Protein AF-W9WUA5-F1 (afdb_monomer)

Solvent-accessible surface area (backbone atoms only — not comparable to full-atom values): 21762 Å² total; per-residue (Å²): 132,90,77,82,79,79,88,83,75,80,92,72,81,86,73,82,64,89,59,49,38,26,42,34,33,49,32,34,59,62,85,66,76,44,98,89,45,74,56,69,57,66,68,57,67,51,49,75,67,67,36,70,46,60,47,50,36,52,51,51,12,50,48,50,43,45,60,76,37,58,51,41,50,40,31,44,33,44,92,69,31,39,34,39,32,32,41,54,86,51,59,68,76,76,62,40,63,69,59,55,37,52,50,51,45,51,48,31,48,51,38,36,62,72,40,38,52,73,51,62,51,64,76,76,73,79,77,75,75,80,76,86,69,83,87,82,87,84,89,80,98,83,68,78,68,61,57,59,50,53,54,51,51,51,50,51,52,52,51,52,54,44,59,60,48,49,87,44,89,93,63,64,89,50,76,43,60,46,82,45,72,28,74,44,72,64,56,47,49,51,51,53,26,52,53,38,53,49,31,33,55,51,38,54,50,38,45,39,42,41,45,33,34,72,75,62,68,36,51,74,68,55,34,52,62,66,53,56,92,59,55,72,66,56,44,51,48,50,28,35,78,76,66,69,39,59,74,87,75,50,58,46,58,60,48,43,15,39,39,32,36,64,54,51,42,78,80,79,84,79,74,90,74,79,82,75,82,81,83,82,89,80,84,86,84,88,88,86,86,90,80,91,84,90,85,82,90,81,91,76,88,76,75,81,72,79,77,70,98,57,54,73,68,56,52,50,51,47,51,51,50,42,58,70,27,53,71,46,78,44,52,57,74,68,66,54,64,68,54,50,70,78,38,57,39,66,78,70,66,51,72,58,48,60,76,130

Foldseek 3Di:
DPDDDDPPDDDDDPDPPLLQFKKKKKKAWPPPPDVPDDDLCVQQVADPPHRPLLQVLLVQLVLQLCLVDLQFFKKFDFHRIIITIGGSPDCVVPPPFVCVFVVSQVSSLVSSLVCQCVRQPDDPPPPPPPPPDDDDDDDDPDDVPVVVVVVVVVVVVSVVNNVSSHDDPVRGTHMDIDIDTDSDPVVVLVVLLVVQVVLQVSLLLRVLLVCCVPVVVDDSVRSVVVCPPDDSVVSQCSCCVVPVDRPVPPDLCRNGNKMKRFDADDDPDDDDPDPDPDDDDDDDDDDDDDDDDDDDDDDDPDDDDPDPPADPVRVVVQSVQSSPTDIDMDSDDSNDCVVCVVCVCSNVVRGHHHDD

Radius of gyration: 29.33 Å; Cα contacts (8 Å, |Δi|>4): 371; chains: 1; bounding box: 74×87×86 Å

InterPro domains:
  IPR007537 tRNAHis guanylyltransferase Thg1 [PIRSF028980] (39-348)
  IPR007537 tRNAHis guanylyltransferase Thg1 [PTHR12729] (39-347)
  IPR024956 tRNAHis guanylyltransferase catalytic domain [PF04446] (39-183)
  IPR025845 Thg1 C-terminal domain [PF14413] (187-336)
  IPR038469 tRNAHis guanylyltransferase Thg1 superfamily [G3DSA:3.30.70.3000] (35-348)

Mean predicted aligned error: 14.42 Å

Sequence (356 aa):
MPVIYFLQGPSTQPQKDPDCLTWLISDRWKRKRIPNGGRLSKHYDFTKPNDARALRLMNHAATHVVASMPEIILAYGVSDEYSFVFHRSATLFERRRDKIVSTVVSTFTAAYVLGWDLFFCPEREGVKEGAKRQEEGEDNGKEKEGEKGEEKEESARRAAAKKSRMLSMDMLPTFDGRAVCYPSWANLRDYLSWRQVDCHINNLYNTTFWALVQQGGMTHTAAEEFLKGTVSSDKNEILFSRFGINYNDEPDMYKKGSVVLREYVLRKGGGEKEEEEEEGDVRGTGEAKHEHERNVDDDDGSSAVPKPAVSKTQAEKMRKARKKAQVVTKHVDIIRDDFWTQRPWLRSGKPGETGE

Secondary structure (DSSP, 8-state):
-----------------TT--EEEEEEEE----BTTB--HHHHTT--SS--HHHHHHHHHHHHHHHHH-TTEEEEEEETTEEEEEE-TT--GGGG-HHHHHHHHHHHHHHHHHHHHHHHHS----------------------TTHHHHHHHHHHHHHHHHHHHHSPPGGG---EEEEEEEESSHHHHHHHHHHHHHHHHHHHHHHHHHHHHHHTS---HHHHHHHHTT--HHHHHHHHHHHH---GGGS-HHHHH-EEEEE--BPPP------------------------------------PPPPSS-HHHHHHHHHHHHHSPEEEE----SSHHHHHT-THHHH----BPP-

Structure (mmCIF, N/CA/C/O backbone):
data_AF-W9WUA5-F1
#
_entry.id   AF-W9WUA5-F1
#
loop_
_atom_site.group_PDB
_atom_site.id
_atom_site.type_symbol
_atom_site.label_atom_id
_atom_site.label_alt_id
_atom_site.label_comp_id
_atom_site.label_asym_id
_atom_site.label_entity_id
_atom_site.label_seq_id
_atom_site.pdbx_PDB_ins_code
_atom_site.Cartn_x
_atom_site.Cartn_y
_atom_site.Cartn_z
_atom_site.occupancy
_atom_site.B_iso_or_equiv
_atom_site.auth_seq_id
_atom_site.auth_comp_id
_atom_site.auth_asym_id
_atom_site.auth_atom_id
_atom_site.pdbx_PDB_model_num
ATOM 1 N N . MET A 1 1 ? 6.866 21.467 -8.169 1.00 22.64 1 MET A N 1
ATOM 2 C CA . MET A 1 1 ? 6.668 20.454 -7.109 1.00 22.64 1 MET A CA 1
ATOM 3 C C . MET A 1 1 ? 6.019 21.148 -5.923 1.00 22.64 1 MET A C 1
ATOM 5 O O . MET A 1 1 ? 6.644 22.074 -5.419 1.00 22.64 1 MET A O 1
ATOM 9 N N . PRO A 1 2 ? 4.803 20.791 -5.483 1.00 22.55 2 PRO A N 1
ATOM 10 C CA . PRO A 1 2 ? 4.313 21.290 -4.211 1.00 22.55 2 PRO A CA 1
ATOM 11 C C . PRO A 1 2 ? 5.014 20.514 -3.092 1.00 22.55 2 PRO A C 1
ATOM 13 O O . PRO A 1 2 ? 4.788 19.323 -2.887 1.00 22.55 2 PRO A O 1
ATOM 16 N N . VAL A 1 3 ? 5.934 21.206 -2.426 1.00 20.47 3 VAL A N 1
ATOM 17 C CA . VAL A 1 3 ? 6.586 20.791 -1.186 1.00 20.47 3 VAL A CA 1
ATOM 18 C C . VAL A 1 3 ? 5.560 20.973 -0.071 1.00 20.47 3 VAL A C 1
ATOM 20 O O . VAL A 1 3 ? 5.162 22.095 0.231 1.00 20.47 3 VAL A O 1
ATOM 23 N N . ILE A 1 4 ? 5.098 19.874 0.522 1.00 24.41 4 ILE A N 1
ATOM 24 C CA . ILE A 1 4 ? 4.306 19.931 1.752 1.00 24.41 4 ILE A CA 1
ATOM 25 C C . ILE A 1 4 ? 5.285 20.249 2.883 1.00 24.41 4 ILE A C 1
ATOM 27 O O . ILE A 1 4 ? 6.179 19.456 3.184 1.00 24.41 4 ILE A O 1
ATOM 31 N N . TYR A 1 5 ? 5.145 21.439 3.463 1.00 22.86 5 TYR A N 1
ATOM 32 C CA . TYR A 1 5 ? 5.956 21.900 4.582 1.00 22.86 5 TYR A CA 1
ATOM 33 C C . TYR A 1 5 ? 5.722 21.031 5.823 1.00 22.86 5 TYR A C 1
ATOM 35 O O . TYR A 1 5 ? 4.588 20.773 6.225 1.00 22.86 5 TYR A O 1
ATOM 43 N N . PHE A 1 6 ? 6.820 20.618 6.458 1.00 26.73 6 PHE A N 1
ATOM 44 C CA . PHE A 1 6 ? 6.825 20.159 7.841 1.00 26.73 6 PHE A CA 1
ATOM 45 C C . PHE A 1 6 ? 6.800 21.392 8.743 1.00 26.73 6 PHE A C 1
ATOM 47 O O . PHE A 1 6 ? 7.763 22.157 8.764 1.00 26.73 6 PHE A O 1
ATOM 54 N N . LEU A 1 7 ? 5.735 21.575 9.520 1.00 25.08 7 LEU A N 1
ATOM 55 C CA . LEU A 1 7 ? 5.804 22.445 10.690 1.00 25.08 7 LEU A CA 1
ATOM 56 C C . LEU A 1 7 ? 6.511 21.674 11.804 1.00 25.08 7 LEU A C 1
ATOM 58 O O . LEU A 1 7 ? 5.898 20.919 12.555 1.00 25.08 7 LEU A O 1
ATOM 62 N N . GLN A 1 8 ? 7.827 21.846 11.877 1.00 28.55 8 GLN A N 1
ATOM 63 C CA . GLN A 1 8 ? 8.593 21.573 13.082 1.00 28.55 8 GLN A CA 1
ATOM 64 C C . GLN A 1 8 ? 8.751 22.911 13.816 1.00 28.55 8 GLN A C 1
ATOM 66 O O . GLN A 1 8 ? 9.660 23.687 13.538 1.00 28.55 8 GLN A O 1
ATOM 71 N N . GLY A 1 9 ? 7.796 23.205 14.700 1.00 27.16 9 GLY A N 1
ATOM 72 C CA . GLY A 1 9 ? 7.927 24.235 15.732 1.00 27.16 9 GLY A CA 1
ATOM 73 C C . GLY A 1 9 ? 8.527 23.625 17.007 1.00 27.16 9 GLY A C 1
ATOM 74 O O . GLY A 1 9 ? 8.350 22.425 17.240 1.00 27.16 9 GLY A O 1
ATOM 75 N N . PRO A 1 10 ? 9.271 24.396 17.817 1.00 31.22 10 PRO A N 1
ATOM 76 C CA . PRO A 1 10 ? 10.015 23.871 18.952 1.00 31.22 10 PRO A CA 1
ATOM 77 C C . PRO A 1 10 ? 9.091 23.591 20.145 1.00 31.22 10 PRO A C 1
ATOM 79 O O . PRO A 1 10 ? 8.231 24.398 20.469 1.00 31.22 10 PRO A O 1
ATOM 82 N N . SER A 1 11 ? 9.328 22.460 20.816 1.00 42.84 11 SER A N 1
ATOM 83 C CA . SER A 1 11 ? 9.124 22.258 22.259 1.00 42.84 11 SER A CA 1
ATOM 84 C C . SER A 1 11 ? 7.942 22.999 22.911 1.00 42.84 11 SER A C 1
ATOM 86 O O . SER A 1 11 ? 8.143 23.959 23.652 1.00 42.84 11 SER A O 1
ATOM 88 N N . THR A 1 12 ? 6.735 22.459 22.774 1.00 31.86 12 THR A N 1
ATOM 89 C CA . THR A 1 12 ? 5.693 22.529 23.810 1.00 31.86 12 THR A CA 1
ATOM 90 C C . THR A 1 12 ? 4.911 21.215 23.792 1.00 31.86 12 THR A C 1
ATOM 92 O O . THR A 1 12 ? 4.847 20.526 22.774 1.00 31.86 12 THR A O 1
ATOM 95 N N . GLN A 1 13 ? 4.433 20.798 24.964 1.00 31.77 13 GLN A N 1
ATOM 96 C CA . GLN A 1 13 ? 3.786 19.507 25.215 1.00 31.77 13 GLN A CA 1
ATOM 97 C C . GLN A 1 13 ? 2.731 19.147 24.153 1.00 31.77 13 GLN A C 1
ATOM 99 O O . GLN A 1 13 ? 2.062 20.050 23.652 1.00 31.77 13 GLN A O 1
ATOM 104 N N . PRO A 1 14 ? 2.526 17.854 23.823 1.00 38.62 14 PRO A N 1
ATOM 105 C CA . PRO A 1 14 ? 1.492 17.467 22.877 1.00 38.62 14 PRO A CA 1
ATOM 106 C C . PRO A 1 14 ? 0.133 17.834 23.471 1.00 38.62 14 PRO A C 1
ATOM 108 O O . PRO A 1 14 ? -0.388 17.153 24.357 1.00 38.62 14 PRO A O 1
ATOM 111 N N . GLN A 1 15 ? -0.418 18.940 22.980 1.00 34.91 15 GLN A N 1
ATOM 112 C CA . GLN A 1 15 ? -1.801 19.322 23.176 1.00 34.91 15 GLN A CA 1
ATOM 113 C C . GLN A 1 15 ? -2.635 18.094 22.799 1.00 34.91 15 GLN A C 1
ATOM 115 O O . GLN A 1 15 ? -2.530 17.564 21.689 1.00 34.91 15 GLN A O 1
ATOM 120 N N . LYS A 1 16 ? -3.384 17.571 23.774 1.00 42.25 16 LYS A N 1
ATOM 121 C CA . LYS A 1 16 ? -4.419 16.562 23.560 1.00 42.25 16 LYS A CA 1
ATOM 122 C C . LYS A 1 16 ? -5.480 17.225 22.695 1.00 42.25 16 LYS A C 1
ATOM 124 O O . LYS A 1 16 ? -6.436 17.749 23.243 1.00 42.25 16 LYS A O 1
ATOM 129 N N . ASP A 1 17 ? -5.262 17.283 21.389 1.00 40.00 17 ASP A N 1
ATOM 130 C CA . ASP A 1 17 ? -6.183 17.945 20.479 1.00 40.00 17 ASP A CA 1
ATOM 131 C C . ASP A 1 17 ? -7.419 17.038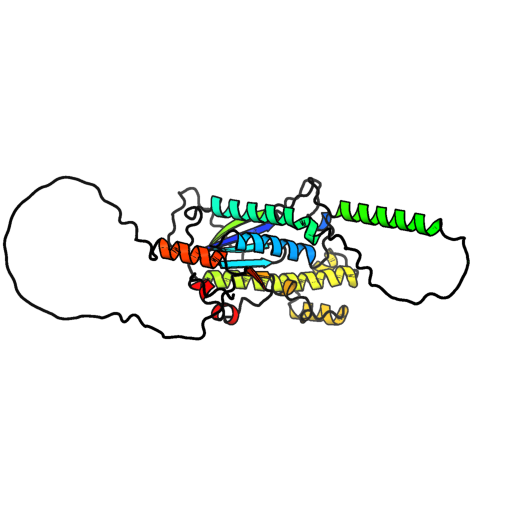 20.324 1.00 40.00 17 ASP A C 1
ATOM 133 O O . ASP A 1 17 ? -7.316 15.948 19.734 1.00 40.00 17 ASP A O 1
ATOM 137 N N . PRO A 1 18 ? -8.562 17.389 20.944 1.00 42.84 18 PRO A N 1
ATOM 138 C CA . PRO A 1 18 ? -9.738 16.525 20.986 1.00 42.84 18 PRO A CA 1
ATOM 139 C C . PRO A 1 18 ? -10.393 16.374 19.602 1.00 42.84 18 PRO A C 1
ATOM 141 O O . PRO A 1 18 ? -11.180 15.447 19.398 1.00 42.84 18 PRO A O 1
ATOM 144 N N . ASP A 1 19 ? -9.996 17.209 18.637 1.00 39.09 19 ASP A N 1
ATOM 145 C CA . ASP A 1 19 ? -10.587 17.294 17.302 1.00 39.09 19 ASP A CA 1
ATOM 146 C C . ASP A 1 19 ? -9.828 16.501 16.223 1.00 39.09 19 ASP A C 1
ATOM 148 O O . ASP A 1 19 ? -10.243 16.460 15.065 1.00 39.09 19 ASP A O 1
ATOM 152 N N . CYS A 1 20 ? -8.751 15.782 16.570 1.00 42.69 20 CYS A N 1
ATOM 153 C CA . CYS A 1 20 ? -8.094 14.853 15.641 1.00 42.69 20 CYS A CA 1
ATOM 154 C C . CYS A 1 20 ? -9.031 13.676 15.284 1.00 42.69 20 CYS A C 1
ATOM 156 O O . CYS A 1 20 ? -9.114 12.679 16.009 1.00 42.69 20 CYS A O 1
ATOM 158 N N . LEU A 1 21 ? -9.714 13.739 14.139 1.00 50.94 21 LEU A N 1
ATOM 159 C CA . LEU A 1 21 ? -10.754 12.773 13.763 1.00 50.94 21 LEU A CA 1
ATOM 160 C C . LEU A 1 21 ? -10.219 11.457 13.192 1.00 50.94 21 LEU A C 1
ATOM 162 O O . LEU A 1 21 ? -10.957 10.480 13.108 1.00 50.94 21 LEU A O 1
ATOM 166 N N . THR A 1 22 ? -8.957 11.372 12.784 1.00 49.84 22 THR A N 1
ATOM 167 C CA . THR A 1 22 ? -8.388 10.135 12.233 1.00 49.84 22 THR A CA 1
ATOM 168 C C . THR A 1 22 ? -6.873 10.192 12.275 1.00 49.84 22 THR A C 1
ATOM 170 O O . THR A 1 22 ? -6.292 11.184 11.838 1.00 49.84 22 THR A O 1
ATOM 173 N N . TRP A 1 23 ? -6.246 9.116 12.756 1.00 51.34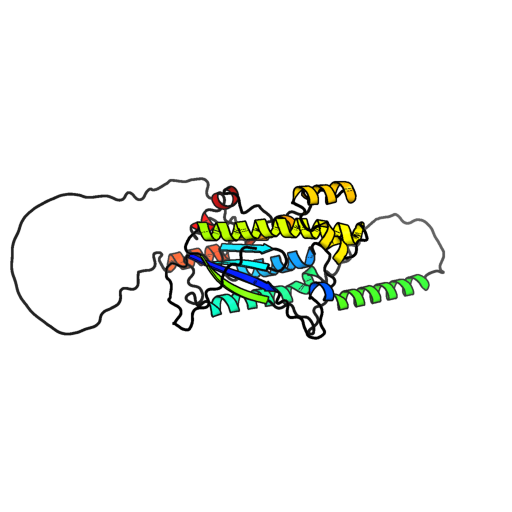 23 TRP A N 1
ATOM 174 C CA . TRP A 1 23 ? -4.808 8.915 12.615 1.00 51.34 23 TRP A CA 1
ATOM 175 C C . TRP A 1 23 ? -4.533 8.111 11.366 1.00 51.34 23 TRP A C 1
ATOM 177 O O . TRP A 1 23 ? -5.125 7.049 11.177 1.00 51.34 23 TRP A O 1
ATOM 187 N N . LEU A 1 24 ? -3.605 8.612 10.571 1.00 52.44 24 LEU A N 1
ATOM 188 C CA . LEU A 1 24 ? -3.007 7.892 9.474 1.00 52.44 24 LEU A CA 1
ATOM 189 C C . LEU A 1 24 ? -1.581 7.512 9.850 1.00 52.44 24 LEU A C 1
ATOM 191 O O . LEU A 1 24 ? -0.760 8.395 10.107 1.00 52.44 24 LEU A O 1
ATOM 195 N N . ILE A 1 25 ? -1.288 6.215 9.815 1.00 54.88 25 ILE A N 1
ATOM 196 C CA . ILE A 1 25 ? 0.091 5.730 9.843 1.00 54.88 25 ILE A CA 1
ATOM 197 C C . ILE A 1 25 ? 0.511 5.432 8.421 1.00 54.88 25 ILE A C 1
ATOM 199 O O . ILE A 1 25 ? 0.091 4.415 7.883 1.00 54.88 25 ILE A O 1
ATOM 203 N N . SER A 1 26 ? 1.292 6.340 7.833 1.00 49.97 26 SER A N 1
ATOM 204 C CA . SER A 1 26 ? 2.008 6.075 6.586 1.00 49.97 26 SER A CA 1
ATOM 205 C C . SER A 1 26 ? 3.295 5.363 6.962 1.00 49.97 26 SER A C 1
ATOM 207 O O . SER A 1 26 ? 4.188 5.969 7.563 1.00 49.97 26 SER A O 1
ATOM 209 N N . ASP A 1 27 ? 3.318 4.072 6.668 1.00 49.44 27 ASP A N 1
ATOM 210 C CA . ASP A 1 27 ? 4.506 3.246 6.736 1.00 49.44 27 ASP A CA 1
ATOM 211 C C . ASP A 1 27 ? 5.237 3.322 5.398 1.00 49.44 27 ASP A C 1
ATOM 213 O O . ASP A 1 27 ? 4.593 3.289 4.351 1.00 49.44 27 ASP A O 1
ATOM 217 N N . ARG A 1 28 ? 6.558 3.449 5.425 1.00 50.22 28 ARG A N 1
ATOM 218 C CA . ARG A 1 28 ? 7.418 3.339 4.248 1.00 50.22 28 ARG A CA 1
ATOM 219 C C . ARG A 1 28 ? 8.601 2.466 4.610 1.00 50.22 28 ARG A C 1
ATOM 221 O O . ARG A 1 28 ? 9.183 2.611 5.686 1.00 50.22 28 ARG A O 1
ATOM 228 N N . TRP A 1 29 ? 9.063 1.660 3.662 1.00 52.06 29 TRP A N 1
ATOM 229 C CA . TRP A 1 29 ? 10.398 1.094 3.788 1.00 52.06 29 TRP A CA 1
ATOM 230 C C . TRP A 1 29 ? 11.454 2.166 4.028 1.00 52.06 29 TRP A C 1
ATOM 232 O O . TRP A 1 29 ? 11.597 3.127 3.259 1.00 52.06 29 TRP A O 1
ATOM 242 N N . LYS A 1 30 ? 12.294 1.965 5.045 1.00 45.97 30 LYS A N 1
ATOM 243 C CA . LYS A 1 30 ? 13.502 2.777 5.132 1.00 45.97 30 LYS A CA 1
ATOM 244 C C . LYS A 1 30 ? 14.370 2.456 3.925 1.00 45.97 30 LYS A C 1
ATOM 246 O O . LYS A 1 30 ? 14.987 1.399 3.835 1.00 45.97 30 LYS A O 1
ATOM 251 N N . ARG A 1 31 ? 14.536 3.449 3.044 1.00 44.88 31 ARG A N 1
ATOM 252 C CA . ARG A 1 31 ? 15.705 3.559 2.160 1.00 44.88 31 ARG A CA 1
ATOM 253 C C . ARG A 1 31 ? 16.951 3.849 3.004 1.00 44.88 31 ARG A C 1
ATOM 255 O O . ARG A 1 31 ? 17.634 4.844 2.779 1.00 44.88 31 ARG A O 1
ATOM 262 N N . LYS A 1 32 ? 17.266 3.026 4.006 1.00 40.81 32 LYS A N 1
ATOM 263 C CA . LYS A 1 32 ? 18.613 3.054 4.565 1.00 40.81 32 LYS A CA 1
ATOM 264 C C . LYS A 1 32 ? 19.517 2.480 3.484 1.00 40.81 32 LYS A C 1
ATOM 266 O O . LYS A 1 32 ? 19.443 1.303 3.156 1.00 40.81 32 LYS A O 1
ATOM 271 N N . ARG A 1 33 ? 20.331 3.351 2.890 1.00 39.59 33 ARG A N 1
ATOM 272 C CA . ARG A 1 33 ? 21.509 2.951 2.127 1.00 39.59 33 ARG A CA 1
ATOM 273 C C . ARG A 1 33 ? 22.426 2.264 3.140 1.00 39.59 33 ARG A C 1
ATOM 275 O O . ARG A 1 33 ? 23.083 2.941 3.924 1.00 39.59 33 ARG A O 1
ATOM 282 N N . ILE A 1 34 ? 22.356 0.937 3.217 1.00 45.31 34 ILE A N 1
ATOM 283 C CA . ILE A 1 34 ? 23.308 0.155 4.005 1.00 45.31 34 ILE A CA 1
ATOM 284 C C . ILE A 1 34 ? 24.673 0.390 3.344 1.00 45.31 34 ILE A C 1
ATOM 286 O O . ILE A 1 34 ? 24.720 0.388 2.111 1.00 45.31 34 ILE A O 1
ATOM 290 N N . PRO A 1 35 ? 25.762 0.622 4.102 1.00 43.97 35 PRO A N 1
ATOM 291 C CA . PRO A 1 35 ? 27.042 1.067 3.544 1.00 43.97 35 PRO A CA 1
ATOM 292 C C . PRO A 1 35 ? 27.535 0.224 2.359 1.00 43.97 35 PRO A C 1
ATOM 294 O O . PRO A 1 35 ? 28.120 0.783 1.441 1.00 43.97 35 PRO A O 1
ATOM 297 N N . ASN A 1 36 ? 27.188 -1.071 2.326 1.00 45.94 36 ASN A N 1
ATOM 298 C CA . ASN A 1 36 ? 27.521 -2.009 1.248 1.00 45.94 36 ASN A CA 1
ATOM 299 C C . ASN A 1 36 ? 26.321 -2.856 0.751 1.00 45.94 36 ASN A C 1
ATOM 301 O O . ASN A 1 36 ? 26.509 -3.795 -0.018 1.00 45.94 36 ASN A O 1
ATOM 305 N N . GLY A 1 37 ? 25.088 -2.553 1.181 1.00 43.22 37 GLY A N 1
ATOM 306 C CA . GLY A 1 37 ? 23.884 -3.344 0.884 1.00 43.22 37 GLY A CA 1
ATOM 307 C C . GLY A 1 37 ? 22.922 -2.580 -0.026 1.00 43.22 37 GLY A C 1
ATOM 308 O O . GLY A 1 37 ? 22.517 -1.458 0.281 1.00 43.22 37 GLY A O 1
ATOM 309 N N . GLY A 1 38 ? 22.583 -3.162 -1.177 1.00 54.75 38 GLY A N 1
ATOM 310 C CA . GLY A 1 38 ? 21.628 -2.588 -2.127 1.00 54.75 38 GLY A CA 1
ATOM 311 C C . GLY A 1 38 ? 20.208 -2.434 -1.559 1.00 54.75 38 GLY A C 1
ATOM 312 O O . GLY A 1 38 ? 19.927 -2.708 -0.398 1.00 54.75 38 GLY A O 1
ATOM 313 N N . ARG A 1 39 ? 19.265 -1.985 -2.394 1.00 70.62 39 ARG A N 1
ATOM 314 C CA . ARG A 1 39 ? 17.837 -1.926 -2.019 1.00 70.62 39 ARG A CA 1
ATOM 315 C C . ARG A 1 39 ? 17.309 -3.345 -1.761 1.00 70.62 39 ARG A C 1
ATOM 317 O O . ARG A 1 39 ? 17.689 -4.248 -2.501 1.00 70.62 39 ARG A O 1
ATOM 324 N N . LEU A 1 40 ? 16.364 -3.517 -0.827 1.00 78.75 40 LEU A N 1
ATOM 325 C CA . LEU A 1 40 ? 15.747 -4.826 -0.535 1.00 78.75 40 LEU A CA 1
ATOM 326 C C . LEU A 1 40 ? 15.233 -5.515 -1.811 1.00 78.75 40 LEU A C 1
ATOM 328 O O . LEU A 1 40 ? 15.505 -6.682 -2.059 1.00 78.75 40 LEU A O 1
ATOM 332 N N . SER A 1 41 ? 14.570 -4.738 -2.672 1.00 84.50 41 SER A N 1
ATOM 333 C CA . SER A 1 41 ? 14.043 -5.215 -3.955 1.00 84.50 41 SER A CA 1
ATOM 334 C C . SER A 1 41 ? 15.110 -5.675 -4.950 1.00 84.50 41 SER A C 1
ATOM 336 O O . SER A 1 41 ? 14.791 -6.445 -5.845 1.00 84.50 41 SER A O 1
ATOM 338 N N . LYS A 1 42 ? 16.355 -5.203 -4.821 1.00 84.88 42 LYS A N 1
ATOM 339 C CA . LYS A 1 42 ? 17.493 -5.702 -5.602 1.00 84.88 42 LYS A CA 1
ATOM 340 C C . LYS A 1 42 ? 18.116 -6.932 -4.942 1.00 84.88 42 LYS A C 1
ATOM 342 O O . LYS A 1 42 ? 18.581 -7.805 -5.649 1.00 84.88 42 LYS A O 1
ATOM 347 N N . HIS A 1 43 ? 18.150 -6.982 -3.611 1.00 84.25 43 HIS A N 1
ATOM 348 C CA . HIS A 1 43 ? 18.741 -8.099 -2.874 1.00 84.25 43 HIS A CA 1
ATOM 349 C C . HIS A 1 43 ? 17.926 -9.395 -3.013 1.00 84.25 43 HIS A C 1
ATOM 351 O O . HIS A 1 43 ? 18.515 -10.459 -3.126 1.00 84.25 43 HIS A O 1
ATOM 357 N N . TYR A 1 44 ? 16.593 -9.299 -3.049 1.00 86.88 44 TYR A N 1
ATOM 358 C CA . TYR A 1 44 ? 15.698 -10.456 -3.210 1.00 86.88 44 TYR A CA 1
ATOM 359 C C . TYR A 1 44 ? 15.032 -10.535 -4.594 1.00 86.88 44 TYR A C 1
ATOM 361 O O . TYR A 1 44 ? 13.953 -11.116 -4.721 1.00 86.88 44 TYR A O 1
ATOM 369 N N . ASP A 1 45 ? 15.637 -9.915 -5.613 1.00 87.44 45 ASP A N 1
ATOM 370 C CA . ASP A 1 45 ? 15.226 -10.017 -7.022 1.00 87.44 45 ASP A CA 1
ATOM 371 C C . ASP A 1 45 ? 13.724 -9.809 -7.261 1.00 87.44 45 ASP A C 1
ATOM 373 O O . ASP A 1 45 ? 13.003 -10.674 -7.771 1.00 87.44 45 ASP A O 1
ATOM 377 N N . PHE A 1 46 ? 13.225 -8.641 -6.856 1.00 89.75 46 PHE A N 1
ATOM 378 C CA . PHE A 1 46 ? 11.828 -8.292 -7.087 1.00 89.75 46 PHE A CA 1
ATOM 379 C C . PHE A 1 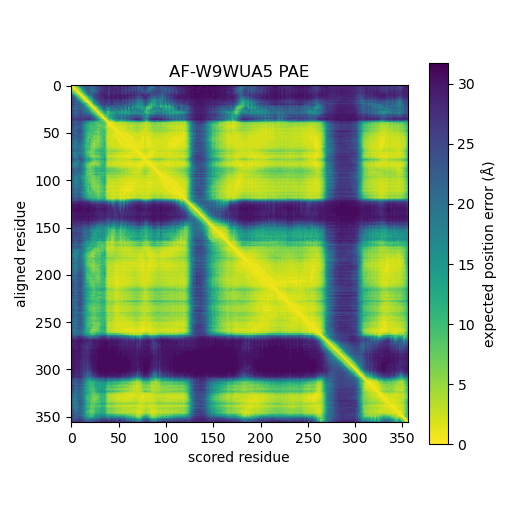46 ? 11.597 -8.033 -8.570 1.00 89.75 46 PHE A C 1
ATOM 381 O O . PHE A 1 46 ? 12.336 -7.257 -9.191 1.00 89.75 46 PHE A O 1
ATOM 388 N N . THR A 1 47 ? 10.518 -8.596 -9.110 1.00 92.00 47 THR A N 1
ATOM 389 C CA . THR A 1 47 ? 10.122 -8.327 -10.492 1.00 92.00 47 THR A CA 1
ATOM 390 C C . THR A 1 47 ? 9.767 -6.854 -10.676 1.00 92.00 47 THR A C 1
ATOM 392 O O . THR A 1 47 ? 9.334 -6.158 -9.751 1.00 92.00 47 THR A O 1
ATOM 395 N N . LYS A 1 48 ? 10.000 -6.355 -11.887 1.00 91.81 48 LYS A N 1
ATOM 396 C CA . LYS A 1 48 ? 9.753 -4.965 -12.266 1.00 91.81 48 LYS A CA 1
ATOM 397 C C . LYS A 1 48 ? 8.759 -4.923 -13.426 1.00 91.81 48 LYS A C 1
ATOM 399 O O . LYS A 1 48 ? 8.870 -5.783 -14.293 1.00 91.81 48 LYS A O 1
ATOM 404 N N . 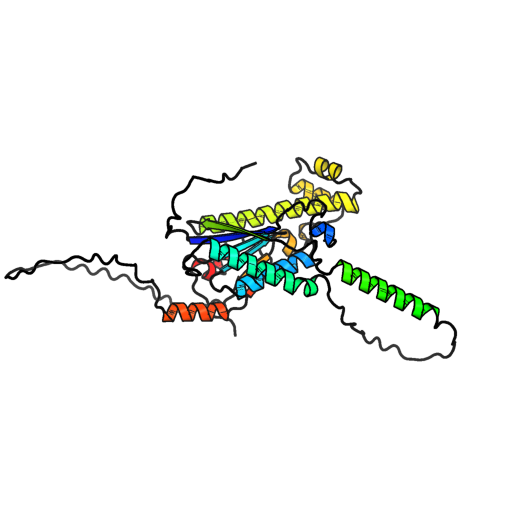PRO A 1 49 ? 7.822 -3.958 -13.452 1.00 92.38 49 PRO A N 1
ATOM 405 C CA . PRO A 1 49 ? 7.691 -2.817 -12.533 1.00 92.38 49 PRO A CA 1
ATOM 406 C C . PRO A 1 49 ? 7.171 -3.184 -11.134 1.00 92.38 49 PRO A C 1
ATOM 408 O O . PRO A 1 49 ? 7.577 -2.549 -10.161 1.00 92.38 49 PRO A O 1
ATOM 411 N N . ASN A 1 50 ? 6.362 -4.240 -11.028 1.00 93.50 50 ASN A N 1
ATOM 412 C CA . ASN A 1 50 ? 5.706 -4.668 -9.794 1.00 93.50 50 ASN A CA 1
ATOM 413 C C . ASN A 1 50 ? 6.036 -6.128 -9.470 1.00 93.50 50 ASN A C 1
ATOM 415 O O . ASN A 1 50 ? 6.110 -6.965 -10.371 1.00 93.50 50 ASN A O 1
ATOM 419 N N . ASP A 1 51 ? 6.179 -6.445 -8.180 1.00 93.44 51 ASP A N 1
ATOM 420 C CA . ASP A 1 51 ? 6.302 -7.823 -7.698 1.00 93.44 51 ASP A CA 1
ATOM 421 C C . ASP A 1 51 ? 5.051 -8.239 -6.933 1.00 93.44 51 ASP A C 1
ATOM 423 O O . ASP A 1 51 ? 4.764 -7.759 -5.834 1.00 93.44 51 ASP A O 1
ATOM 427 N N . ALA A 1 52 ? 4.302 -9.163 -7.533 1.00 94.44 52 ALA A N 1
ATOM 428 C CA . ALA A 1 52 ? 3.057 -9.658 -6.976 1.00 94.44 52 ALA A CA 1
ATOM 429 C C . ALA A 1 52 ? 3.257 -10.356 -5.620 1.00 94.44 52 ALA A C 1
ATOM 431 O O . ALA A 1 52 ? 2.370 -10.299 -4.772 1.00 94.44 52 ALA A O 1
ATOM 432 N N . ARG A 1 53 ? 4.405 -11.013 -5.396 1.00 93.88 53 ARG A N 1
ATOM 433 C CA . ARG A 1 53 ? 4.722 -11.690 -4.127 1.00 93.88 53 ARG A CA 1
ATOM 434 C C . ARG A 1 53 ? 4.916 -10.660 -3.026 1.00 93.88 53 ARG A C 1
ATOM 436 O O . ARG A 1 53 ? 4.310 -10.785 -1.967 1.00 93.88 53 ARG A O 1
ATOM 443 N N . ALA A 1 54 ? 5.692 -9.617 -3.316 1.00 91.81 54 ALA A N 1
ATOM 444 C CA . ALA A 1 54 ? 5.942 -8.527 -2.382 1.00 91.81 54 ALA A CA 1
ATOM 445 C C . ALA A 1 54 ? 4.650 -7.790 -2.005 1.00 91.81 54 ALA A C 1
ATOM 447 O O . ALA A 1 54 ? 4.379 -7.579 -0.826 1.00 91.81 54 ALA A O 1
ATOM 448 N N . LEU A 1 55 ? 3.818 -7.454 -2.996 1.00 94.12 55 LEU A N 1
ATOM 449 C CA . LEU A 1 55 ? 2.548 -6.765 -2.761 1.00 94.12 55 LEU A CA 1
ATOM 450 C C . LEU A 1 55 ? 1.562 -7.635 -1.973 1.00 94.12 55 LEU A C 1
ATOM 452 O O . LEU A 1 55 ? 0.941 -7.155 -1.027 1.00 94.12 55 LEU A O 1
ATOM 456 N N . ARG A 1 56 ? 1.460 -8.933 -2.287 1.00 96.00 56 ARG A N 1
ATOM 457 C CA . ARG A 1 56 ? 0.628 -9.858 -1.503 1.00 96.00 56 ARG A CA 1
ATOM 458 C C . ARG A 1 56 ? 1.131 -10.025 -0.070 1.00 96.00 56 ARG A C 1
ATOM 460 O O . ARG A 1 56 ? 0.306 -10.079 0.836 1.00 96.00 56 ARG A O 1
ATOM 467 N N . LEU A 1 57 ? 2.446 -10.044 0.150 1.00 94.94 57 LEU A N 1
ATOM 468 C CA . LEU A 1 57 ? 3.026 -10.079 1.492 1.00 94.94 57 LEU A CA 1
ATOM 469 C C . LEU A 1 57 ? 2.714 -8.798 2.284 1.00 94.94 57 LEU A C 1
ATOM 471 O O . LEU A 1 57 ? 2.292 -8.881 3.437 1.00 94.94 57 LEU A O 1
ATOM 475 N N . MET A 1 58 ? 2.840 -7.621 1.661 1.00 94.25 58 MET A N 1
ATOM 476 C CA . MET A 1 58 ? 2.422 -6.349 2.268 1.00 94.25 58 MET A CA 1
ATOM 477 C C . MET A 1 58 ? 0.932 -6.376 2.642 1.00 94.25 58 MET A C 1
ATOM 479 O O . MET A 1 58 ? 0.560 -5.985 3.747 1.00 94.25 58 MET A O 1
ATOM 483 N N . ASN A 1 59 ? 0.079 -6.894 1.754 1.00 96.50 59 ASN A N 1
ATOM 484 C CA . ASN A 1 59 ? -1.359 -7.028 1.999 1.00 96.50 59 ASN A CA 1
ATOM 485 C C . ASN A 1 59 ? -1.668 -8.017 3.127 1.00 96.50 59 ASN A C 1
ATOM 487 O O . ASN A 1 59 ? -2.559 -7.764 3.938 1.00 96.50 59 ASN A O 1
ATOM 491 N N . HIS A 1 60 ? -0.923 -9.119 3.215 1.00 96.44 60 HIS A N 1
ATOM 492 C CA . HIS A 1 60 ? -1.037 -10.088 4.301 1.00 96.44 60 HIS A CA 1
ATOM 493 C C . HIS A 1 60 ? -0.685 -9.451 5.653 1.00 96.44 60 HIS A C 1
ATOM 495 O O . HIS A 1 60 ? -1.465 -9.543 6.603 1.00 96.44 60 HIS A O 1
ATOM 501 N N . ALA A 1 61 ? 0.432 -8.723 5.719 1.00 96.06 61 ALA A N 1
ATOM 502 C CA . ALA A 1 61 ? 0.842 -8.000 6.919 1.00 96.06 61 ALA A CA 1
ATOM 503 C C . ALA A 1 61 ? -0.181 -6.921 7.321 1.00 96.06 61 ALA A C 1
ATOM 505 O O . ALA A 1 61 ? -0.571 -6.838 8.488 1.00 96.06 61 ALA A O 1
ATOM 506 N N . ALA A 1 62 ? -0.694 -6.145 6.361 1.00 95.94 62 ALA A N 1
ATOM 507 C CA . ALA A 1 62 ? -1.731 -5.142 6.614 1.00 95.94 62 ALA A CA 1
ATOM 508 C C . ALA A 1 62 ? -3.038 -5.771 7.110 1.00 95.94 62 ALA A C 1
ATOM 510 O O . ALA A 1 62 ? -3.639 -5.277 8.064 1.00 95.94 62 ALA A O 1
ATOM 511 N N . THR A 1 63 ? -3.454 -6.884 6.502 1.00 96.62 63 THR A N 1
ATOM 512 C CA . THR A 1 63 ? -4.628 -7.659 6.925 1.00 96.62 63 THR A CA 1
ATOM 513 C C . THR A 1 63 ? -4.485 -8.103 8.374 1.00 96.62 63 THR A C 1
ATOM 515 O O . THR A 1 63 ? -5.420 -7.930 9.155 1.00 96.62 63 THR A O 1
ATOM 518 N N . HIS A 1 64 ? -3.304 -8.586 8.767 1.00 96.50 64 HIS A N 1
ATOM 519 C CA . HIS A 1 64 ? -3.027 -8.956 10.150 1.00 96.50 64 HIS A CA 1
ATOM 520 C C . HIS A 1 64 ? -3.117 -7.755 11.106 1.00 96.50 64 HIS A C 1
ATOM 522 O O . HIS A 1 64 ? -3.755 -7.852 12.152 1.00 96.50 64 HIS A O 1
ATOM 528 N N . VAL A 1 65 ? -2.552 -6.598 10.746 1.00 95.50 65 VAL A N 1
ATOM 529 C CA . VAL A 1 65 ? -2.650 -5.372 11.562 1.00 95.50 65 VAL A CA 1
ATOM 530 C C . VAL A 1 65 ? -4.105 -4.936 11.746 1.00 95.50 65 VAL A C 1
ATOM 532 O O . VAL A 1 65 ? -4.538 -4.694 12.875 1.00 95.50 65 VAL A O 1
ATOM 535 N N . VAL A 1 66 ? -4.881 -4.880 10.658 1.00 94.31 66 VAL A N 1
ATOM 536 C CA . VAL A 1 66 ? -6.304 -4.510 10.703 1.00 94.31 66 VAL A CA 1
ATOM 537 C C . VAL A 1 66 ? -7.087 -5.512 11.549 1.00 94.31 66 VAL A C 1
ATOM 539 O O . VAL A 1 66 ? -7.912 -5.097 12.363 1.00 94.31 66 VAL A O 1
ATOM 542 N N . ALA A 1 67 ? -6.807 -6.814 11.416 1.00 94.06 67 ALA A N 1
ATOM 543 C CA . ALA A 1 67 ? -7.427 -7.877 12.203 1.00 94.06 67 ALA A CA 1
ATOM 544 C C . ALA A 1 67 ? -7.134 -7.738 13.708 1.00 94.06 67 ALA A C 1
ATOM 546 O O . ALA A 1 67 ? -8.065 -7.805 14.517 1.00 94.06 67 ALA A O 1
ATOM 547 N N . SER A 1 68 ? -5.876 -7.476 14.066 1.00 93.75 68 SER A N 1
ATOM 548 C CA . SER A 1 68 ? -5.387 -7.369 15.446 1.00 93.75 68 SER A CA 1
ATOM 549 C C . SER A 1 68 ? -5.806 -6.075 16.150 1.00 93.75 68 SER A C 1
ATOM 551 O O . SER A 1 68 ? -5.923 -6.056 17.377 1.00 93.75 68 SER A O 1
ATOM 553 N N . MET A 1 69 ? -6.084 -5.000 15.402 1.00 91.56 69 MET A N 1
ATOM 554 C CA . MET A 1 69 ? -6.465 -3.688 15.940 1.00 91.56 69 MET A CA 1
ATOM 555 C C . MET A 1 69 ? -7.861 -3.262 15.448 1.00 91.56 69 MET A C 1
ATOM 557 O O . MET A 1 69 ? -7.986 -2.578 14.433 1.00 91.56 69 MET A O 1
ATOM 561 N N . PRO A 1 70 ? -8.945 -3.593 16.181 1.00 90.06 70 PRO A N 1
ATOM 562 C CA . PRO A 1 70 ? -10.326 -3.359 15.736 1.00 90.06 70 PRO A CA 1
ATOM 563 C C . PRO A 1 70 ? -10.739 -1.885 15.619 1.00 90.06 70 PRO A C 1
ATOM 565 O O . PRO A 1 70 ? -11.853 -1.592 15.198 1.00 90.06 70 PRO A O 1
ATOM 568 N N . GLU A 1 71 ? -9.904 -0.949 16.061 1.00 88.81 71 GLU A N 1
ATOM 569 C CA . GLU A 1 71 ? -10.152 0.493 15.935 1.00 88.81 71 GLU A CA 1
ATOM 570 C C . GLU A 1 71 ? -9.703 1.052 14.576 1.00 88.81 71 GLU A C 1
ATOM 572 O O . GLU A 1 71 ? -10.083 2.173 14.230 1.00 88.81 71 GLU A O 1
ATOM 577 N N . ILE A 1 72 ? -8.960 0.257 13.795 1.00 91.50 72 ILE A N 1
ATOM 578 C CA . ILE A 1 72 ? -8.634 0.548 12.400 1.00 91.50 72 ILE A CA 1
ATOM 579 C C . ILE A 1 72 ? -9.855 0.222 11.537 1.00 91.50 72 ILE A C 1
ATOM 581 O O . ILE A 1 72 ? -10.359 -0.903 11.547 1.00 91.50 72 ILE A O 1
ATOM 585 N N . ILE A 1 73 ? -10.336 1.220 10.798 1.00 90.44 73 ILE A N 1
ATOM 586 C CA . ILE A 1 73 ? -11.526 1.108 9.940 1.00 90.44 73 ILE A CA 1
ATOM 587 C C . ILE A 1 73 ? -11.173 0.800 8.486 1.00 90.44 73 ILE A C 1
ATOM 589 O O . ILE A 1 73 ? -11.957 0.171 7.780 1.00 90.44 73 ILE A O 1
ATOM 593 N N . LEU A 1 74 ? -9.996 1.237 8.052 1.00 92.94 74 LEU A N 1
ATOM 594 C CA . LEU A 1 74 ? -9.526 1.148 6.681 1.00 92.94 74 LEU A CA 1
ATOM 595 C C . LEU A 1 74 ? -7.999 1.124 6.701 1.00 92.94 74 LEU A C 1
ATOM 597 O O . LEU A 1 74 ? -7.374 1.835 7.488 1.00 92.94 74 LEU A O 1
ATOM 601 N N . ALA A 1 75 ? -7.394 0.344 5.820 1.00 95.69 75 ALA A N 1
ATOM 602 C CA . ALA A 1 75 ? -6.006 0.513 5.454 1.00 95.69 75 ALA A CA 1
ATOM 603 C C . ALA A 1 75 ? -5.861 0.561 3.935 1.00 95.69 75 ALA A C 1
ATOM 605 O O . ALA A 1 75 ? -6.597 -0.110 3.216 1.00 95.69 75 ALA A O 1
ATOM 606 N N . TYR A 1 76 ? -4.930 1.368 3.446 1.00 96.38 76 TYR A N 1
ATOM 607 C CA . TYR A 1 76 ? -4.672 1.531 2.021 1.00 96.38 76 TYR A CA 1
ATOM 608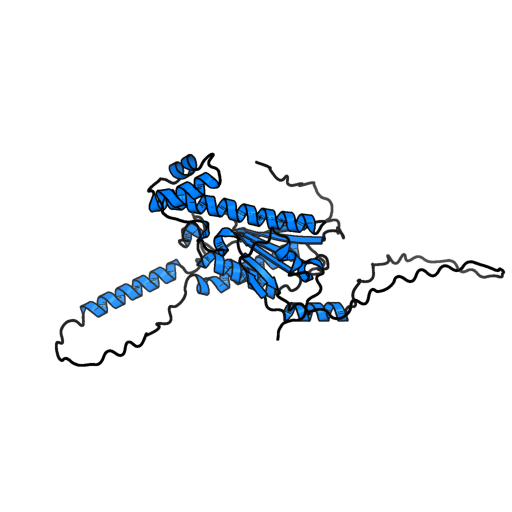 C C . TYR A 1 76 ? -3.183 1.364 1.726 1.00 96.38 76 TYR A C 1
ATOM 610 O O . TYR A 1 76 ? -2.360 2.014 2.363 1.00 96.38 76 TYR A O 1
ATOM 618 N N . GLY A 1 77 ? -2.835 0.488 0.790 1.00 92.62 77 GLY A N 1
ATOM 619 C CA . GLY A 1 77 ? -1.462 0.129 0.458 1.00 92.62 77 GLY A CA 1
ATOM 620 C C . GLY A 1 77 ? -1.128 0.362 -1.007 1.00 92.62 77 GLY A C 1
ATOM 621 O O . GLY A 1 77 ? -1.918 0.030 -1.893 1.00 92.62 77 GLY A O 1
ATOM 622 N N . VAL A 1 78 ? 0.061 0.909 -1.256 1.00 87.38 78 VAL A N 1
ATOM 623 C CA . VAL A 1 78 ? 0.609 1.205 -2.587 1.00 87.38 78 VAL A CA 1
ATOM 624 C C . VAL A 1 78 ? 2.111 0.959 -2.564 1.00 87.38 78 VAL A C 1
ATOM 626 O O . VAL A 1 78 ? 2.798 1.512 -1.713 1.00 87.38 78 VAL A O 1
ATOM 629 N N . SER A 1 79 ? 2.638 0.206 -3.536 1.00 86.62 79 SER A N 1
ATOM 630 C CA . SER A 1 79 ? 4.080 -0.068 -3.653 1.00 86.62 79 SER A CA 1
ATOM 631 C C . SER A 1 79 ? 4.664 -0.641 -2.347 1.00 86.62 79 SER A C 1
ATOM 633 O O . SER A 1 79 ? 4.395 -1.787 -1.996 1.00 86.62 79 SER A O 1
ATOM 635 N N . ASP A 1 80 ? 5.448 0.159 -1.628 1.00 83.94 80 ASP A N 1
ATOM 636 C CA . ASP A 1 80 ? 6.163 -0.134 -0.390 1.00 83.94 80 ASP A CA 1
ATOM 637 C C . ASP A 1 80 ? 5.609 0.668 0.800 1.00 83.94 80 ASP A C 1
ATOM 639 O O . ASP A 1 80 ? 6.277 0.793 1.829 1.00 83.94 80 ASP A O 1
ATOM 643 N N . GLU A 1 81 ? 4.397 1.213 0.658 1.00 87.69 81 GLU A N 1
ATOM 644 C CA . GLU A 1 81 ? 3.729 2.025 1.666 1.00 87.69 81 GLU A CA 1
ATOM 645 C C . GLU A 1 81 ? 2.358 1.467 2.053 1.00 87.69 81 GLU A C 1
ATOM 647 O O . GLU A 1 81 ? 1.607 0.964 1.216 1.00 87.69 81 GLU A O 1
ATOM 652 N N . TYR A 1 82 ? 2.009 1.618 3.332 1.00 92.75 82 TYR A N 1
ATOM 653 C CA . TYR A 1 82 ? 0.668 1.349 3.848 1.00 92.75 82 TYR A CA 1
ATOM 654 C C . TYR A 1 82 ? 0.186 2.489 4.736 1.00 92.75 82 TYR A C 1
ATOM 656 O O . TYR A 1 82 ? 0.964 3.131 5.429 1.00 92.75 82 TYR A O 1
ATOM 664 N N . SER A 1 83 ? -1.114 2.736 4.691 1.00 93.69 83 SER A N 1
ATOM 665 C CA . SER A 1 83 ? -1.829 3.816 5.356 1.00 93.69 83 SER A CA 1
ATOM 666 C C . SER A 1 83 ? -2.899 3.223 6.254 1.00 93.69 83 SER A C 1
ATOM 668 O O . SER A 1 83 ? -3.871 2.702 5.727 1.00 93.69 83 SER A O 1
ATOM 670 N N . PHE A 1 84 ? -2.756 3.288 7.578 1.00 94.75 84 PHE A N 1
ATOM 671 C CA . PHE A 1 84 ? -3.757 2.753 8.519 1.00 94.75 84 PHE A CA 1
ATOM 672 C C . PHE A 1 84 ? -4.606 3.865 9.123 1.00 94.75 84 PHE A C 1
ATOM 674 O O . PHE A 1 84 ? -4.051 4.790 9.707 1.00 94.75 84 PHE A O 1
ATOM 681 N N . VAL A 1 85 ? -5.929 3.746 9.010 1.00 92.88 85 VAL A N 1
ATOM 682 C CA . VAL A 1 85 ? -6.919 4.761 9.391 1.00 92.88 85 VAL A CA 1
ATOM 683 C C . VAL A 1 85 ? -7.635 4.336 10.670 1.00 92.88 85 VAL A C 1
ATOM 685 O O . VAL A 1 85 ? -8.413 3.380 10.668 1.00 92.88 85 VAL A O 1
ATOM 688 N N . PHE A 1 86 ? -7.410 5.064 11.763 1.00 90.81 86 PHE A N 1
ATOM 689 C CA . PHE A 1 86 ? -8.135 4.867 13.024 1.00 90.81 86 PHE A CA 1
ATOM 690 C C . PHE A 1 86 ? -9.415 5.699 13.069 1.00 90.81 86 PHE A C 1
ATOM 692 O O . PHE A 1 86 ? -9.404 6.872 12.704 1.00 90.81 86 PHE A O 1
ATOM 699 N N . HIS A 1 87 ? -10.504 5.126 13.586 1.00 87.94 87 HIS A N 1
ATOM 700 C CA . HIS A 1 87 ? -11.746 5.880 13.780 1.00 87.94 87 HIS A CA 1
ATOM 701 C C . HIS A 1 87 ? -11.565 7.050 14.769 1.00 87.94 87 HIS A C 1
ATOM 703 O O . HIS A 1 87 ? -10.814 6.933 15.739 1.00 87.94 87 HIS A O 1
ATOM 709 N N . ARG A 1 88 ? -12.319 8.151 14.604 1.00 82.81 88 ARG A N 1
ATOM 710 C CA . ARG A 1 88 ? -12.256 9.325 15.508 1.00 82.81 88 ARG A CA 1
ATOM 711 C C . ARG A 1 88 ? -12.439 8.971 16.975 1.00 82.81 88 ARG A C 1
ATOM 713 O O . ARG A 1 88 ? -11.737 9.492 17.831 1.00 82.81 88 ARG A O 1
ATOM 720 N N . SER A 1 89 ? -13.336 8.027 17.246 1.00 82.31 89 SER A N 1
ATOM 721 C CA . SER A 1 89 ? -13.656 7.561 18.596 1.00 82.31 89 SER A CA 1
ATOM 722 C C . SER A 1 89 ? -12.620 6.588 19.174 1.00 82.31 89 SER A C 1
ATOM 724 O O . SER A 1 89 ? -12.914 5.935 20.173 1.00 82.31 89 SER A O 1
ATOM 726 N N . ALA A 1 90 ? -11.476 6.391 18.513 1.00 84.75 90 ALA A N 1
ATOM 727 C CA . ALA A 1 90 ? -10.452 5.472 18.977 1.00 84.75 90 ALA A CA 1
ATOM 728 C C . ALA A 1 90 ? -9.865 5.934 20.318 1.00 84.75 90 ALA A C 1
ATOM 730 O O . ALA A 1 90 ? -9.475 7.096 20.476 1.00 84.75 90 ALA A O 1
ATOM 731 N N . THR A 1 91 ? -9.781 5.002 21.261 1.00 85.38 91 THR A N 1
ATOM 732 C CA . THR A 1 91 ? -9.221 5.177 22.606 1.00 85.38 91 THR A CA 1
ATOM 733 C C . THR A 1 91 ? -7.947 4.359 22.810 1.00 85.38 91 THR A C 1
ATOM 735 O O . THR A 1 91 ? -7.366 4.401 23.896 1.00 85.38 91 THR A O 1
ATOM 738 N N . LEU A 1 92 ? -7.501 3.609 21.794 1.00 85.00 92 LEU A N 1
ATOM 739 C CA . LEU A 1 92 ? -6.287 2.797 21.847 1.00 85.00 92 LEU A CA 1
ATOM 740 C C . LEU A 1 92 ? -5.093 3.599 22.388 1.00 85.00 92 LEU A C 1
ATOM 742 O O . LEU A 1 92 ? -4.767 4.674 21.883 1.00 85.00 92 LEU A O 1
ATOM 746 N N . PHE A 1 93 ? -4.445 3.066 23.427 1.00 88.25 93 PHE A N 1
ATOM 747 C CA . PHE A 1 93 ? -3.311 3.689 24.123 1.00 88.25 93 PHE A CA 1
ATOM 748 C C . PHE A 1 93 ? -3.540 5.135 24.578 1.00 88.25 93 PHE A C 1
ATOM 750 O O . PHE A 1 93 ? -2.573 5.895 24.649 1.00 88.25 93 PHE A O 1
ATOM 757 N N . GLU A 1 94 ? -4.789 5.523 24.855 1.00 86.44 94 GLU A N 1
ATOM 758 C CA . GLU A 1 94 ? -5.167 6.908 25.178 1.00 86.44 94 GLU A CA 1
ATOM 759 C C . GLU A 1 94 ? -4.732 7.895 24.088 1.00 86.44 94 GLU A C 1
ATOM 761 O O . GLU A 1 94 ? -4.393 9.044 24.355 1.00 86.44 94 GLU A O 1
ATOM 766 N N . ARG A 1 95 ? -4.697 7.427 22.833 1.00 83.50 95 ARG A N 1
ATOM 767 C CA . ARG A 1 95 ? -4.284 8.218 21.669 1.00 83.50 95 ARG A CA 1
ATOM 768 C C . ARG A 1 95 ? -2.836 8.713 21.744 1.00 83.50 95 ARG A C 1
ATOM 770 O O . ARG A 1 95 ? -2.462 9.652 21.044 1.00 83.50 95 ARG A O 1
ATOM 777 N N . ARG A 1 96 ? -1.986 8.055 22.542 1.00 85.19 96 ARG A N 1
ATOM 778 C CA . ARG A 1 96 ? -0.545 8.331 22.575 1.00 85.19 96 ARG A CA 1
ATOM 779 C C . ARG A 1 96 ? 0.086 7.953 21.239 1.00 85.19 96 ARG A C 1
ATOM 781 O O . ARG A 1 96 ? 0.285 6.770 20.951 1.00 85.19 96 ARG A O 1
ATOM 788 N N . ARG A 1 97 ? 0.437 8.979 20.459 1.00 84.19 97 ARG A N 1
ATOM 789 C CA . ARG A 1 97 ? 1.054 8.883 19.129 1.00 84.19 97 ARG A CA 1
ATOM 790 C C . ARG A 1 97 ? 2.150 7.820 19.063 1.00 84.19 97 ARG A C 1
ATOM 792 O O . ARG A 1 97 ? 2.064 6.913 18.243 1.00 84.19 97 ARG A O 1
ATOM 799 N N . ASP A 1 98 ? 3.140 7.897 19.946 1.00 85.69 98 ASP A N 1
ATOM 800 C CA . ASP A 1 98 ? 4.316 7.022 19.871 1.00 85.69 98 ASP A CA 1
ATOM 801 C C . ASP A 1 98 ? 3.966 5.555 20.120 1.00 85.69 98 ASP A C 1
ATOM 803 O O . ASP A 1 98 ? 4.532 4.664 19.487 1.00 85.69 98 ASP A O 1
ATOM 807 N N . LYS A 1 99 ? 2.987 5.281 20.993 1.00 90.69 99 LYS A N 1
ATOM 808 C CA . LYS A 1 99 ? 2.497 3.920 21.248 1.00 90.69 99 LYS A CA 1
ATOM 809 C C . LYS A 1 99 ? 1.726 3.377 20.057 1.00 90.69 99 LYS A C 1
ATOM 811 O O . LYS A 1 99 ? 1.961 2.241 19.662 1.00 90.69 99 LYS A O 1
ATOM 816 N N . ILE A 1 100 ? 0.859 4.187 19.457 1.00 88.38 100 ILE A N 1
ATOM 817 C CA . ILE A 1 100 ? 0.113 3.804 18.256 1.00 88.38 100 ILE A CA 1
ATOM 818 C C . ILE A 1 100 ? 1.078 3.483 17.105 1.00 88.38 100 ILE A C 1
ATOM 820 O O . ILE A 1 100 ? 1.013 2.390 16.543 1.00 88.38 100 ILE A O 1
ATOM 824 N N . VAL A 1 101 ? 2.014 4.390 16.808 1.00 87.38 101 VAL A N 1
ATOM 825 C CA . VAL A 1 101 ? 2.992 4.222 15.721 1.00 87.38 101 VAL A CA 1
ATOM 826 C C . VAL A 1 101 ? 3.866 2.999 15.952 1.00 87.38 101 VAL A C 1
ATOM 828 O O . VAL A 1 101 ? 3.925 2.126 15.091 1.00 87.38 101 VAL A O 1
ATOM 831 N N . SER A 1 102 ? 4.510 2.900 17.118 1.00 89.06 102 SER A N 1
ATOM 832 C CA . SER A 1 102 ? 5.403 1.773 17.408 1.00 89.06 102 SER A CA 1
ATOM 833 C C . SER A 1 102 ? 4.664 0.437 17.381 1.00 89.06 102 SER A C 1
ATOM 835 O O . SER A 1 102 ? 5.197 -0.526 16.833 1.00 89.06 102 SER A O 1
ATOM 837 N N . THR A 1 103 ? 3.427 0.366 17.887 1.00 92.88 103 THR A N 1
ATOM 838 C CA . THR A 1 103 ? 2.649 -0.884 17.890 1.00 92.88 103 THR A CA 1
ATOM 839 C C . THR A 1 103 ? 2.263 -1.298 16.474 1.00 92.88 103 THR A C 1
ATOM 841 O O . THR A 1 103 ? 2.424 -2.463 16.124 1.00 92.88 103 THR A O 1
ATOM 844 N N . VAL A 1 104 ? 1.795 -0.372 15.631 1.00 91.81 104 VAL A N 1
ATOM 845 C CA . VAL A 1 104 ? 1.449 -0.700 14.238 1.00 91.81 104 VAL A CA 1
ATOM 846 C C . VAL A 1 104 ? 2.681 -1.119 13.446 1.00 91.81 104 VAL A C 1
ATOM 848 O O . VAL A 1 104 ? 2.654 -2.183 12.838 1.00 91.81 104 VAL A O 1
ATOM 851 N N . VAL A 1 105 ? 3.773 -0.353 13.513 1.00 89.94 105 VAL A N 1
ATOM 852 C CA . VAL A 1 105 ? 5.010 -0.657 12.775 1.00 89.94 105 VAL A CA 1
ATOM 853 C C . VAL A 1 105 ? 5.606 -1.995 13.215 1.00 89.94 105 VAL A C 1
ATOM 855 O O . VAL A 1 105 ? 5.978 -2.808 12.373 1.00 89.94 105 VAL A O 1
ATOM 858 N N . SER A 1 106 ? 5.671 -2.268 14.521 1.00 93.00 106 SER A N 1
ATOM 859 C CA . SER A 1 106 ? 6.190 -3.549 15.028 1.00 93.00 106 SER A CA 1
ATOM 860 C C . SER A 1 106 ? 5.295 -4.731 14.658 1.00 93.00 106 SER A C 1
ATOM 862 O O . SER A 1 106 ? 5.811 -5.758 14.223 1.00 93.00 106 SER A O 1
ATOM 864 N N . THR A 1 107 ? 3.970 -4.578 14.754 1.00 94.94 107 THR A N 1
ATOM 865 C CA . THR A 1 107 ? 3.011 -5.620 14.346 1.00 94.94 107 THR A CA 1
ATOM 866 C C . THR A 1 107 ? 3.112 -5.896 12.847 1.00 94.94 107 THR A C 1
ATOM 868 O O . THR A 1 107 ? 3.156 -7.054 12.438 1.00 94.94 107 THR A O 1
ATOM 871 N N . PHE A 1 108 ? 3.198 -4.845 12.026 1.00 93.88 108 PHE A N 1
ATOM 872 C CA . PHE A 1 108 ? 3.353 -4.967 10.579 1.00 93.88 108 PHE A CA 1
ATOM 873 C C . PHE A 1 108 ? 4.673 -5.646 10.215 1.00 93.88 108 PHE A C 1
ATOM 875 O O . PHE A 1 108 ? 4.680 -6.604 9.449 1.00 93.88 108 PHE A O 1
ATOM 882 N N . THR A 1 109 ? 5.781 -5.203 10.817 1.00 91.75 109 THR A N 1
ATOM 883 C CA . THR A 1 109 ? 7.114 -5.779 10.590 1.00 91.75 109 THR A CA 1
ATOM 884 C C . THR A 1 109 ? 7.140 -7.259 10.964 1.00 91.75 109 THR A C 1
ATOM 886 O O . THR A 1 109 ? 7.618 -8.076 10.181 1.00 91.75 109 THR A O 1
ATOM 889 N N . ALA A 1 110 ? 6.592 -7.622 12.127 1.00 94.75 110 ALA A N 1
ATOM 890 C CA . ALA A 1 110 ? 6.519 -9.011 12.565 1.00 94.75 110 ALA A CA 1
ATOM 891 C C . ALA A 1 110 ? 5.684 -9.862 11.597 1.00 94.75 110 ALA A C 1
ATOM 893 O O . ALA A 1 110 ? 6.143 -10.915 11.165 1.00 94.75 110 ALA A O 1
ATOM 894 N N . ALA A 1 111 ? 4.502 -9.386 11.195 1.00 95.12 111 ALA A N 1
ATOM 895 C CA . ALA A 1 111 ? 3.652 -10.091 10.237 1.00 95.12 111 ALA A CA 1
ATOM 896 C C . ALA A 1 111 ? 4.309 -10.223 8.850 1.00 95.12 111 ALA A C 1
ATOM 898 O O . ALA A 1 111 ? 4.176 -11.258 8.202 1.00 95.12 111 ALA A O 1
ATOM 899 N N . TYR A 1 112 ? 5.056 -9.209 8.407 1.00 93.00 112 TYR A N 1
ATOM 900 C CA . TYR A 1 112 ? 5.795 -9.233 7.146 1.00 93.00 112 TYR A CA 1
ATOM 901 C C . TYR A 1 112 ? 6.944 -10.253 7.174 1.00 93.00 112 TYR A C 1
ATOM 903 O O . TYR A 1 112 ? 7.128 -11.007 6.223 1.00 93.00 112 TYR A O 1
ATOM 911 N N . VAL A 1 113 ? 7.712 -10.307 8.267 1.00 93.19 113 VAL A N 1
ATOM 912 C CA . VAL A 1 113 ? 8.805 -11.281 8.428 1.00 93.19 113 VAL A CA 1
ATOM 913 C C . VAL A 1 113 ? 8.255 -12.704 8.530 1.00 93.19 113 VAL A C 1
ATOM 915 O O . VAL A 1 113 ? 8.734 -13.585 7.825 1.00 93.19 113 VAL A O 1
ATOM 918 N N . LEU A 1 114 ? 7.216 -12.923 9.343 1.00 93.94 114 LEU A N 1
ATOM 919 C CA . LEU A 1 114 ? 6.579 -14.237 9.500 1.00 93.94 114 LEU A CA 1
ATOM 920 C C . LEU A 1 114 ? 5.908 -14.724 8.211 1.00 93.94 114 LEU A C 1
ATOM 922 O O . LEU A 1 114 ? 5.927 -15.914 7.914 1.00 93.94 114 LEU A O 1
ATOM 926 N N . GLY A 1 115 ? 5.316 -13.811 7.440 1.00 93.38 115 GLY A N 1
ATOM 927 C CA . GLY A 1 115 ? 4.674 -14.141 6.174 1.00 93.38 115 GLY A CA 1
ATOM 928 C C . GLY A 1 115 ? 5.654 -14.361 5.023 1.00 93.38 115 GLY A C 1
ATOM 929 O O . GLY A 1 115 ? 5.239 -14.872 3.988 1.00 93.38 115 GLY A O 1
ATOM 930 N N . TRP A 1 116 ? 6.928 -13.980 5.154 1.00 92.88 116 TRP A N 1
ATOM 931 C CA . TRP A 1 116 ? 7.861 -13.931 4.026 1.00 92.88 116 TRP A CA 1
ATOM 932 C C . TRP A 1 116 ? 7.963 -15.255 3.267 1.00 92.88 116 TRP A C 1
ATOM 934 O O . TRP A 1 116 ? 7.783 -15.287 2.045 1.00 92.88 116 TRP A O 1
ATOM 944 N N . ASP A 1 117 ? 8.181 -16.352 3.990 1.00 91.00 117 ASP A N 1
ATOM 945 C CA . ASP A 1 117 ? 8.371 -17.673 3.390 1.00 91.00 117 ASP A CA 1
ATOM 946 C C . ASP A 1 117 ? 7.126 -18.152 2.632 1.00 91.00 117 ASP A C 1
ATOM 948 O O . ASP A 1 117 ? 7.259 -18.790 1.588 1.00 91.00 117 ASP A O 1
ATOM 952 N N . LEU A 1 118 ? 5.926 -17.747 3.065 1.00 91.12 118 LEU A N 1
ATOM 953 C CA . LEU A 1 118 ? 4.667 -18.087 2.393 1.00 91.12 118 LEU A CA 1
ATOM 954 C C . LEU A 1 118 ? 4.581 -17.506 0.974 1.00 91.12 118 LEU A C 1
ATOM 956 O O . LEU A 1 118 ? 3.960 -18.104 0.097 1.00 91.12 118 LEU A O 1
ATOM 960 N N . PHE A 1 119 ? 5.195 -16.344 0.727 1.00 91.00 119 PHE A N 1
ATOM 961 C CA . PHE A 1 119 ? 5.093 -15.646 -0.561 1.00 91.00 119 PHE A CA 1
ATOM 962 C C . PHE A 1 119 ? 6.359 -15.745 -1.417 1.00 91.00 119 PHE A C 1
ATOM 964 O O . PHE A 1 119 ? 6.263 -15.721 -2.648 1.00 91.00 119 PHE A O 1
ATOM 971 N N . PHE A 1 120 ? 7.537 -15.854 -0.799 1.00 88.00 120 PHE A N 1
ATOM 972 C CA . PHE A 1 120 ? 8.825 -15.902 -1.500 1.00 88.00 120 PHE A CA 1
ATOM 973 C C . PHE A 1 120 ? 9.384 -17.318 -1.658 1.00 88.00 120 PHE A C 1
ATOM 975 O O . PHE A 1 120 ? 10.123 -17.571 -2.617 1.00 88.00 120 PHE A O 1
ATOM 982 N N . CYS A 1 121 ? 8.975 -18.248 -0.793 1.00 84.25 121 CYS A N 1
ATOM 983 C CA . CYS A 1 121 ? 9.438 -19.631 -0.769 1.00 84.25 121 CYS A CA 1
ATOM 984 C C . CYS A 1 121 ? 8.275 -20.643 -0.796 1.00 84.25 121 CYS A C 1
ATOM 986 O O . CYS A 1 121 ? 8.298 -21.573 0.011 1.00 84.25 121 CYS A O 1
ATOM 988 N N . PRO A 1 122 ? 7.275 -20.523 -1.699 1.00 73.62 122 PRO A N 1
ATOM 989 C CA . PRO A 1 122 ? 6.206 -21.509 -1.744 1.00 73.62 122 PRO A CA 1
ATOM 990 C C . PRO A 1 122 ? 6.815 -22.869 -2.091 1.00 73.62 122 PRO A C 1
ATOM 992 O O . PRO A 1 122 ? 7.403 -23.048 -3.164 1.00 73.62 122 PRO A O 1
ATOM 995 N N . GLU A 1 123 ? 6.702 -23.826 -1.173 1.00 62.72 123 GLU A N 1
ATOM 996 C CA . GLU A 1 123 ? 6.908 -25.222 -1.520 1.00 62.72 123 GLU A CA 1
ATOM 997 C C . GLU A 1 123 ? 5.832 -25.558 -2.542 1.00 62.72 123 GLU A C 1
ATOM 999 O O . GLU A 1 123 ? 4.638 -25.507 -2.256 1.00 62.72 123 GLU A O 1
ATOM 1004 N N . ARG A 1 124 ? 6.247 -25.819 -3.786 1.00 53.06 124 ARG A N 1
ATOM 1005 C CA . ARG A 1 124 ? 5.353 -26.484 -4.722 1.00 53.06 124 ARG A CA 1
ATOM 1006 C C . ARG A 1 124 ? 5.142 -27.871 -4.137 1.00 53.06 124 ARG A C 1
ATOM 1008 O O . ARG A 1 124 ? 5.994 -28.738 -4.328 1.00 53.06 124 ARG A O 1
ATOM 1015 N N . GLU A 1 125 ? 4.050 -28.072 -3.408 1.00 41.34 125 GLU A N 1
ATOM 1016 C CA . GLU A 1 125 ? 3.505 -29.413 -3.266 1.00 41.34 125 GLU A CA 1
ATOM 1017 C C . GLU A 1 125 ? 3.392 -29.965 -4.686 1.00 41.34 125 GLU A C 1
ATOM 1019 O O . GLU A 1 125 ? 2.785 -29.350 -5.567 1.00 41.34 125 GLU A O 1
ATOM 1024 N N . GLY A 1 126 ? 4.107 -31.056 -4.948 1.00 39.78 126 GLY A N 1
ATOM 1025 C CA . GLY A 1 126 ? 4.073 -31.719 -6.235 1.00 39.78 126 GLY A CA 1
ATOM 1026 C C . GLY A 1 126 ? 2.661 -32.221 -6.480 1.00 39.78 126 GLY A C 1
ATOM 1027 O O . GLY A 1 126 ? 2.317 -33.320 -6.052 1.00 39.78 126 GLY A O 1
ATOM 1028 N N . VAL A 1 127 ? 1.853 -31.432 -7.186 1.00 35.75 127 VAL A N 1
ATOM 1029 C CA . VAL A 1 127 ? 0.658 -31.934 -7.851 1.00 35.75 127 VAL A CA 1
ATOM 1030 C C . VAL A 1 127 ? 1.164 -32.911 -8.905 1.00 35.75 127 VAL A C 1
ATOM 1032 O O . VAL A 1 127 ? 1.559 -32.535 -10.005 1.00 35.75 127 VAL A O 1
ATOM 1035 N N . LYS A 1 128 ? 1.217 -34.190 -8.528 1.00 37.81 128 LYS A N 1
ATOM 1036 C CA . LYS A 1 128 ? 1.214 -35.294 -9.477 1.00 37.81 128 LYS A CA 1
ATOM 1037 C C . LYS A 1 128 ? -0.163 -35.272 -10.130 1.00 37.81 128 LYS A C 1
ATOM 1039 O O . LYS A 1 128 ? -1.087 -35.925 -9.653 1.00 37.81 128 LYS A O 1
ATOM 1044 N N . GLU A 1 129 ? -0.322 -34.472 -11.180 1.00 34.38 129 GLU A N 1
ATOM 1045 C CA . GLU A 1 129 ? -1.438 -34.655 -12.100 1.00 34.38 129 GLU A CA 1
ATOM 1046 C C . GLU A 1 129 ? -1.293 -36.058 -12.687 1.00 34.38 129 GLU A C 1
ATOM 1048 O O . GLU A 1 129 ? -0.366 -36.362 -13.439 1.00 34.38 129 GLU A O 1
ATOM 1053 N N . GLY A 1 130 ? -2.173 -36.950 -12.236 1.00 35.34 130 GLY A N 1
ATOM 1054 C CA . GLY A 1 130 ? -2.276 -38.313 -12.717 1.00 35.34 130 GLY A CA 1
ATOM 1055 C C . GLY A 1 130 ? -2.742 -38.322 -14.165 1.00 35.34 130 GLY A C 1
ATOM 1056 O O . GLY A 1 130 ? -3.919 -38.534 -14.440 1.00 35.34 130 GLY A O 1
ATOM 1057 N N . ALA A 1 131 ? -1.810 -38.149 -15.097 1.00 35.31 131 ALA A N 1
ATOM 1058 C CA . ALA A 1 131 ? -1.983 -38.627 -16.454 1.00 35.31 131 ALA A CA 1
ATOM 1059 C C . ALA A 1 131 ? -1.893 -40.160 -16.417 1.00 35.31 131 ALA A C 1
ATOM 1061 O O . ALA A 1 131 ? -0.817 -40.746 -16.521 1.00 35.31 131 ALA A O 1
ATOM 1062 N N . LYS A 1 132 ? -3.044 -40.825 -16.242 1.00 35.44 132 LYS A N 1
ATOM 1063 C CA . LYS A 1 132 ? -3.215 -42.223 -16.654 1.00 35.44 132 LYS A CA 1
ATOM 1064 C C . LYS A 1 132 ? -2.936 -42.281 -18.157 1.00 35.44 132 LYS A C 1
ATOM 1066 O O . LYS A 1 132 ? -3.813 -41.977 -18.961 1.00 35.44 132 LYS A O 1
ATOM 1071 N N . ARG A 1 133 ? -1.721 -42.668 -18.535 1.00 35.97 133 ARG A N 1
ATOM 1072 C CA . ARG A 1 133 ? -1.427 -43.188 -19.867 1.00 35.97 133 ARG A CA 1
ATOM 1073 C C . ARG A 1 133 ? -1.146 -44.672 -19.693 1.00 35.97 133 ARG A C 1
ATOM 1075 O O . ARG A 1 133 ? -0.309 -45.049 -18.881 1.00 35.97 133 ARG A O 1
ATOM 1082 N N . GLN A 1 134 ? -1.974 -45.468 -20.358 1.00 34.84 134 GLN A N 1
ATOM 1083 C CA . GLN A 1 134 ? -1.924 -46.921 -20.351 1.00 34.84 134 GLN A CA 1
ATOM 1084 C C . GLN A 1 134 ? -0.527 -47.403 -20.746 1.00 34.84 134 GLN A C 1
ATOM 1086 O O . GLN A 1 134 ? 0.089 -46.860 -21.664 1.00 34.84 134 GLN A O 1
ATOM 1091 N N . GLU A 1 135 ? -0.060 -48.393 -19.993 1.00 35.84 135 GLU A N 1
ATOM 1092 C CA . GLU A 1 135 ? 1.086 -49.230 -20.308 1.00 35.84 135 GLU A CA 1
ATOM 1093 C C . GLU A 1 135 ? 0.826 -49.986 -21.608 1.00 35.84 135 GLU A C 1
ATOM 1095 O O . GLU A 1 135 ? -0.247 -50.557 -21.772 1.00 35.84 135 GLU A O 1
ATOM 1100 N N . GLU A 1 136 ? 1.824 -50.004 -22.487 1.00 34.84 136 GLU A N 1
ATOM 1101 C CA . GLU A 1 136 ? 2.214 -51.161 -23.296 1.00 34.84 136 GLU A CA 1
ATOM 1102 C C . GLU A 1 136 ? 3.575 -50.841 -23.939 1.00 34.84 136 GLU A C 1
ATOM 1104 O O . GLU A 1 136 ? 3.734 -49.790 -24.561 1.00 34.84 136 GLU A O 1
ATOM 1109 N N . GLY A 1 137 ? 4.561 -51.730 -23.777 1.00 33.53 137 GLY A N 1
ATOM 1110 C CA . GLY A 1 137 ? 5.797 -51.709 -24.567 1.00 33.53 137 GLY A CA 1
ATOM 1111 C C . GLY A 1 137 ? 7.088 -51.879 -23.769 1.00 33.53 137 GLY A C 1
ATOM 1112 O O . GLY A 1 137 ? 7.527 -50.972 -23.073 1.00 33.53 137 GLY A O 1
ATOM 1113 N N . GLU A 1 138 ? 7.679 -53.058 -23.912 1.00 38.22 138 GLU A N 1
ATOM 1114 C CA . GLU A 1 138 ? 8.884 -53.600 -23.285 1.00 38.22 138 GLU A CA 1
ATOM 1115 C C . GLU A 1 138 ? 10.218 -52.876 -23.594 1.00 38.22 138 GLU A C 1
ATOM 1117 O O . GLU A 1 138 ? 10.396 -52.254 -24.636 1.00 38.22 138 GLU A O 1
ATOM 1122 N N . ASP A 1 139 ? 11.168 -53.092 -22.672 1.00 39.16 139 ASP A N 1
ATOM 1123 C CA . ASP A 1 139 ? 12.624 -53.256 -22.855 1.00 39.16 139 ASP A CA 1
ATOM 1124 C C . ASP A 1 139 ? 13.490 -52.108 -23.431 1.00 39.16 139 ASP A C 1
ATOM 1126 O O . ASP A 1 139 ? 13.623 -51.929 -24.638 1.00 39.16 139 ASP A O 1
ATOM 1130 N N . ASN A 1 140 ? 14.223 -51.416 -22.543 1.00 38.38 140 ASN A N 1
ATOM 1131 C CA . ASN A 1 140 ? 15.694 -51.385 -22.620 1.00 38.38 140 ASN A CA 1
ATOM 1132 C C . ASN A 1 140 ? 16.318 -50.780 -21.350 1.00 38.38 140 ASN A C 1
ATOM 1134 O O . ASN A 1 140 ? 16.220 -49.585 -21.062 1.00 38.38 140 ASN A O 1
ATOM 1138 N N . GLY A 1 141 ? 17.008 -51.610 -20.572 1.00 48.28 141 GLY A N 1
ATOM 1139 C CA . GLY A 1 141 ? 17.800 -51.165 -19.433 1.00 48.28 141 GLY A CA 1
ATOM 1140 C C . GLY A 1 141 ? 19.163 -50.633 -19.863 1.00 48.28 141 GLY A C 1
ATOM 1141 O O . GLY A 1 141 ? 20.107 -51.416 -19.889 1.00 48.28 141 GLY A O 1
ATOM 1142 N N . LYS A 1 142 ? 19.299 -49.321 -20.139 1.00 46.16 142 LYS A N 1
ATOM 1143 C CA . LYS A 1 142 ? 20.619 -48.647 -20.132 1.00 46.16 142 LYS A CA 1
ATOM 1144 C C . LYS A 1 142 ? 20.648 -47.103 -20.162 1.00 46.16 142 LYS A C 1
ATOM 1146 O O . LYS A 1 142 ? 21.537 -46.555 -20.786 1.00 46.16 142 LYS A O 1
ATOM 1151 N N . GLU A 1 143 ? 19.787 -46.381 -19.435 1.00 46.28 143 GLU A N 1
ATOM 1152 C CA . GLU A 1 143 ? 19.917 -44.900 -19.308 1.00 46.28 143 GLU A CA 1
ATOM 1153 C C . GLU A 1 143 ? 19.681 -44.336 -17.883 1.00 46.28 143 GLU A C 1
ATOM 1155 O O . GLU A 1 143 ? 19.428 -43.155 -17.693 1.00 46.28 143 GLU A O 1
ATOM 1160 N N . LYS A 1 144 ? 19.827 -45.143 -16.819 1.00 47.84 144 LYS A N 1
ATOM 1161 C CA . LYS A 1 144 ? 19.509 -44.711 -15.433 1.00 47.84 144 LYS A CA 1
ATOM 1162 C C . LYS A 1 144 ? 20.593 -43.907 -14.691 1.00 47.84 144 LYS A C 1
ATOM 1164 O O . LYS A 1 144 ? 20.375 -43.532 -13.536 1.00 47.84 144 LYS A O 1
ATOM 1169 N N . GLU A 1 145 ? 21.758 -43.668 -15.293 1.00 47.50 145 GLU A N 1
ATOM 1170 C CA . GLU A 1 145 ? 22.848 -42.913 -14.643 1.00 47.50 145 GLU A CA 1
ATOM 1171 C C . GLU A 1 145 ? 22.863 -41.419 -15.013 1.00 47.50 145 GLU A C 1
ATOM 1173 O O . GLU A 1 145 ? 23.277 -40.611 -14.182 1.00 47.50 145 GLU A O 1
ATOM 1178 N N . GLY A 1 146 ? 22.327 -41.036 -16.182 1.00 48.84 146 GLY A N 1
ATOM 1179 C CA . GLY A 1 146 ? 22.188 -39.633 -16.606 1.00 48.84 146 GLY A CA 1
ATOM 1180 C C . GLY A 1 146 ? 21.074 -38.884 -15.864 1.00 48.84 146 GLY A C 1
ATOM 1181 O O . GLY A 1 146 ? 21.327 -37.834 -15.276 1.00 48.84 146 GLY A O 1
ATOM 1182 N N . GLU A 1 147 ? 19.877 -39.478 -15.769 1.00 54.59 147 GLU A N 1
ATOM 1183 C CA . GLU A 1 147 ? 18.711 -38.871 -15.093 1.00 54.59 147 GLU A CA 1
ATOM 1184 C C . GLU A 1 147 ? 18.962 -38.587 -13.600 1.00 54.59 147 GLU A C 1
ATOM 1186 O O . GLU A 1 147 ? 18.570 -37.547 -13.077 1.00 54.59 147 GLU A O 1
ATOM 1191 N N . LYS A 1 148 ? 19.695 -39.465 -12.897 1.00 53.78 148 LYS A N 1
ATOM 1192 C CA . LYS A 1 148 ? 20.032 -39.263 -11.473 1.00 53.78 148 LYS A CA 1
ATOM 1193 C C . LYS A 1 148 ? 21.004 -38.105 -11.234 1.00 53.78 148 LYS A C 1
ATOM 1195 O O . LYS A 1 148 ? 21.038 -37.561 -10.126 1.00 53.78 148 LYS A O 1
ATOM 1200 N N . GLY A 1 149 ? 21.839 -37.781 -12.222 1.00 61.59 149 GLY A N 1
ATOM 1201 C CA . GLY A 1 149 ? 22.748 -36.636 -12.177 1.00 61.59 149 GLY A CA 1
ATOM 1202 C C . GLY A 1 149 ? 21.987 -35.325 -12.355 1.00 61.59 149 GLY A C 1
ATOM 1203 O O . GLY A 1 149 ? 22.135 -34.415 -11.537 1.00 61.59 149 GLY A O 1
ATOM 1204 N N . GLU A 1 150 ? 21.107 -35.280 -13.356 1.00 64.81 150 GLU A N 1
ATOM 1205 C CA . GLU A 1 150 ? 20.270 -34.117 -13.663 1.00 64.81 150 GLU A CA 1
ATOM 1206 C C . GLU A 1 150 ? 19.261 -33.810 -12.545 1.00 64.81 150 GLU A C 1
ATOM 1208 O O . GLU A 1 150 ? 19.148 -32.656 -12.131 1.00 64.81 150 GLU A O 1
ATOM 1213 N N . GLU A 1 151 ? 18.613 -34.820 -11.951 1.00 71.06 151 GLU A N 1
ATOM 1214 C CA . GLU A 1 151 ? 17.698 -34.626 -10.813 1.00 71.06 151 GLU A CA 1
ATOM 1215 C C . GLU A 1 151 ? 18.409 -34.069 -9.566 1.00 71.06 151 GLU A C 1
ATOM 1217 O O . GLU A 1 151 ? 17.873 -33.213 -8.851 1.00 71.06 151 GLU A O 1
ATOM 1222 N N . LYS A 1 152 ? 19.636 -34.530 -9.283 1.00 72.69 152 LYS A N 1
ATOM 1223 C CA . LYS A 1 152 ? 20.440 -34.010 -8.164 1.00 72.69 152 LYS A CA 1
ATOM 1224 C C . LYS A 1 152 ? 20.881 -32.575 -8.410 1.00 72.69 152 LYS A C 1
ATOM 1226 O O . LYS A 1 152 ? 20.848 -31.766 -7.481 1.00 72.69 152 LYS A O 1
ATOM 1231 N N . GLU A 1 153 ? 21.281 -32.255 -9.635 1.00 74.06 153 GLU A N 1
ATOM 1232 C CA . GLU A 1 153 ? 21.669 -30.902 -10.010 1.00 74.06 153 GLU A CA 1
ATOM 1233 C C . GLU A 1 153 ? 20.469 -29.946 -9.977 1.00 74.06 153 GLU A C 1
ATOM 1235 O O . GLU A 1 153 ? 20.567 -28.847 -9.425 1.00 74.06 153 GLU A O 1
ATOM 1240 N N . GLU A 1 154 ? 19.305 -30.371 -10.471 1.00 76.88 154 GLU A N 1
ATOM 1241 C CA . GLU A 1 154 ? 18.073 -29.589 -10.400 1.00 76.88 154 GLU A CA 1
ATOM 1242 C C . GLU A 1 154 ? 17.636 -29.360 -8.945 1.00 76.88 154 GLU A C 1
ATOM 1244 O O . GLU A 1 154 ? 17.290 -28.237 -8.564 1.00 76.88 154 GLU A O 1
ATOM 1249 N N . SER A 1 155 ? 17.717 -30.389 -8.100 1.00 77.19 155 SER A N 1
ATOM 1250 C CA . SER A 1 155 ? 17.431 -30.285 -6.666 1.00 77.19 155 SER A CA 1
ATOM 1251 C C . SER A 1 155 ? 18.385 -29.315 -5.956 1.00 77.19 155 SER A C 1
ATOM 1253 O O . SER A 1 155 ? 17.941 -28.440 -5.207 1.00 77.19 155 SER A O 1
ATOM 1255 N N . ALA A 1 156 ? 19.687 -29.375 -6.255 1.00 77.06 156 ALA A N 1
ATOM 1256 C CA . ALA A 1 156 ? 20.680 -28.444 -5.720 1.00 77.06 156 ALA A CA 1
ATOM 1257 C C . ALA A 1 156 ? 20.437 -26.998 -6.191 1.00 77.06 156 ALA A C 1
ATOM 1259 O O . ALA A 1 156 ? 20.496 -26.067 -5.382 1.00 77.06 156 ALA A O 1
ATOM 1260 N N . ARG A 1 157 ? 20.085 -26.794 -7.469 1.00 76.88 157 ARG A N 1
ATOM 1261 C CA . ARG A 1 157 ? 19.709 -25.481 -8.022 1.00 76.88 157 ARG A CA 1
ATOM 1262 C C . ARG A 1 157 ? 18.445 -24.929 -7.356 1.00 76.88 157 ARG A C 1
ATOM 1264 O O . ARG A 1 157 ? 18.411 -23.754 -6.989 1.00 76.88 157 ARG A O 1
ATOM 1271 N N . ARG A 1 158 ? 17.425 -25.766 -7.127 1.00 75.88 158 ARG A N 1
ATOM 1272 C CA . ARG A 1 158 ? 16.196 -25.395 -6.400 1.00 75.88 158 ARG A CA 1
ATOM 1273 C C . ARG A 1 158 ? 16.488 -25.027 -4.945 1.00 75.88 158 ARG A C 1
ATOM 1275 O O . ARG A 1 158 ? 15.974 -24.018 -4.464 1.00 75.88 158 ARG A O 1
ATOM 1282 N N . ALA A 1 159 ? 17.341 -25.789 -4.262 1.00 74.44 159 ALA A N 1
ATOM 1283 C CA . ALA A 1 159 ? 17.757 -25.502 -2.891 1.00 74.44 159 ALA A CA 1
ATOM 1284 C C . ALA A 1 159 ? 18.550 -24.186 -2.790 1.00 74.44 159 ALA A C 1
ATOM 1286 O O . ALA A 1 159 ? 18.289 -23.377 -1.898 1.00 74.44 159 ALA A O 1
ATOM 1287 N N . ALA A 1 160 ? 19.457 -23.921 -3.734 1.00 73.19 160 ALA A N 1
ATOM 1288 C CA . ALA A 1 160 ? 20.197 -22.663 -3.812 1.00 73.19 160 ALA A CA 1
ATOM 1289 C C . ALA A 1 160 ? 19.272 -21.464 -4.096 1.00 73.19 160 ALA A C 1
ATOM 1291 O O . ALA A 1 160 ? 19.375 -20.433 -3.430 1.00 73.19 160 ALA A O 1
ATOM 1292 N N . ALA A 1 161 ? 18.311 -21.614 -5.014 1.00 73.00 161 ALA A N 1
ATOM 1293 C CA . ALA A 1 161 ? 17.311 -20.587 -5.303 1.00 73.00 161 ALA A CA 1
ATOM 1294 C C . ALA A 1 161 ? 16.380 -20.322 -4.107 1.00 73.00 161 ALA A C 1
ATOM 1296 O O . ALA A 1 161 ? 16.051 -19.168 -3.839 1.00 73.00 161 ALA A O 1
ATOM 1297 N N . LYS A 1 162 ? 15.985 -21.364 -3.357 1.00 76.12 162 LYS A N 1
ATOM 1298 C CA . LYS A 1 162 ? 15.232 -21.224 -2.098 1.00 76.12 162 LYS A CA 1
ATOM 1299 C C . LYS A 1 162 ? 16.059 -20.447 -1.075 1.00 76.12 162 LYS A C 1
ATOM 1301 O O . LYS A 1 162 ? 15.578 -19.453 -0.545 1.00 76.12 162 LYS A O 1
ATOM 1306 N N . LYS A 1 163 ? 17.328 -20.819 -0.879 1.00 75.31 163 LYS A N 1
ATOM 1307 C CA . LYS A 1 163 ? 18.242 -20.135 0.049 1.00 75.31 163 LYS A CA 1
ATOM 1308 C C . LYS A 1 163 ? 18.434 -18.654 -0.291 1.00 75.31 163 LYS A C 1
ATOM 1310 O O . LYS A 1 163 ? 18.438 -17.832 0.613 1.00 75.31 163 LYS A O 1
ATOM 1315 N N . SER A 1 164 ? 18.537 -18.306 -1.575 1.00 73.75 164 SER A N 1
ATOM 1316 C CA . SER A 1 164 ? 18.658 -16.909 -2.022 1.00 73.75 164 SER A CA 1
ATOM 1317 C C . SER A 1 164 ? 17.386 -16.079 -1.810 1.00 73.75 164 SER A C 1
ATOM 1319 O O . SER A 1 164 ? 17.450 -14.853 -1.815 1.00 73.75 164 SER A O 1
ATOM 1321 N N . ARG A 1 165 ? 16.223 -16.725 -1.665 1.00 78.88 165 ARG A N 1
ATOM 1322 C CA . ARG A 1 165 ? 14.928 -16.064 -1.444 1.00 78.88 165 ARG A CA 1
ATOM 1323 C C . ARG A 1 165 ? 14.542 -15.981 0.026 1.00 78.88 165 ARG A C 1
ATOM 1325 O O . ARG A 1 165 ? 13.628 -15.231 0.343 1.00 78.88 165 ARG A O 1
ATOM 1332 N N . MET A 1 166 ? 15.197 -16.734 0.905 1.00 84.50 166 MET A N 1
ATOM 1333 C CA . MET A 1 166 ? 14.981 -16.653 2.350 1.00 84.50 166 MET A CA 1
ATOM 1334 C C . MET A 1 166 ? 15.497 -15.324 2.894 1.00 84.50 166 MET A C 1
ATOM 1336 O O . MET A 1 166 ? 16.495 -14.796 2.405 1.00 84.50 166 MET A O 1
ATOM 1340 N N . LEU A 1 167 ? 14.838 -14.802 3.929 1.00 85.88 167 LEU A N 1
ATOM 1341 C CA . LEU A 1 167 ? 15.304 -13.593 4.601 1.00 85.88 167 LEU A CA 1
ATOM 1342 C C . LEU A 1 167 ? 16.709 -13.798 5.172 1.00 85.88 167 LEU A C 1
ATOM 1344 O O . LEU A 1 167 ? 16.943 -14.681 5.997 1.00 85.88 167 LEU A O 1
ATOM 1348 N N . SER A 1 168 ? 17.630 -12.937 4.754 1.00 84.69 168 SER A N 1
ATOM 1349 C CA . SER A 1 168 ? 18.952 -12.812 5.349 1.00 84.69 168 SER A CA 1
ATOM 1350 C C . SER A 1 168 ? 18.923 -11.810 6.501 1.00 84.69 168 SER A C 1
ATOM 1352 O O . SER A 1 168 ? 18.304 -10.746 6.405 1.00 84.69 168 SER A O 1
ATOM 1354 N N . MET A 1 169 ? 19.669 -12.114 7.565 1.00 84.06 169 MET A N 1
ATOM 1355 C CA . MET A 1 169 ? 19.912 -11.183 8.672 1.00 84.06 169 MET A CA 1
ATOM 1356 C C . MET A 1 169 ? 20.629 -9.905 8.216 1.00 84.06 169 MET A C 1
ATOM 1358 O O . MET A 1 169 ? 20.435 -8.850 8.816 1.00 84.06 169 MET A O 1
ATOM 1362 N N . ASP A 1 170 ? 21.397 -9.975 7.125 1.00 81.75 170 ASP A N 1
ATOM 1363 C CA . ASP A 1 170 ? 22.096 -8.817 6.556 1.00 81.75 170 ASP A CA 1
ATOM 1364 C C . ASP A 1 170 ? 21.137 -7.818 5.900 1.00 81.75 170 ASP A C 1
ATOM 1366 O O . ASP A 1 170 ? 21.472 -6.646 5.712 1.00 81.75 170 ASP A O 1
ATOM 1370 N N . MET A 1 171 ? 19.940 -8.279 5.525 1.00 82.31 171 MET A N 1
ATOM 1371 C CA . MET A 1 171 ? 18.992 -7.496 4.752 1.00 82.31 171 MET A CA 1
ATOM 1372 C C . MET A 1 171 ? 17.548 -7.762 5.201 1.00 82.31 171 MET A C 1
ATOM 1374 O O . MET A 1 171 ? 16.712 -8.279 4.453 1.00 82.31 171 MET A O 1
ATOM 1378 N N . LEU A 1 172 ? 17.247 -7.359 6.435 1.00 85.69 172 LEU A N 1
ATOM 1379 C CA . LEU A 1 172 ? 15.896 -7.417 6.988 1.00 85.69 172 LEU A CA 1
ATOM 1380 C C . LEU A 1 172 ? 15.019 -6.248 6.501 1.00 85.69 172 LEU A C 1
ATOM 1382 O O . LEU A 1 172 ? 15.503 -5.117 6.354 1.00 85.69 172 LEU A O 1
ATOM 1386 N N . PRO A 1 173 ? 13.714 -6.485 6.276 1.00 86.75 173 PRO A N 1
ATOM 1387 C CA . PRO A 1 173 ? 12.771 -5.422 5.963 1.00 86.75 173 PRO A CA 1
ATOM 1388 C C . PRO A 1 173 ? 12.639 -4.485 7.168 1.00 86.75 173 PRO A C 1
ATOM 1390 O O . PRO A 1 173 ? 12.455 -4.924 8.302 1.00 86.75 173 PRO A O 1
ATOM 1393 N N . THR A 1 174 ? 12.736 -3.179 6.923 1.00 81.25 174 THR A N 1
ATOM 1394 C CA . THR A 1 174 ? 12.603 -2.159 7.970 1.00 81.25 174 THR A CA 1
ATOM 1395 C C . THR A 1 174 ? 11.603 -1.101 7.558 1.00 81.25 174 THR A C 1
ATOM 1397 O O . THR A 1 174 ? 11.641 -0.582 6.442 1.00 81.25 174 THR A O 1
ATOM 1400 N N . PHE A 1 175 ? 10.730 -0.774 8.494 1.00 83.62 175 PHE A N 1
ATOM 1401 C CA . PHE A 1 175 ? 9.553 0.050 8.293 1.00 83.62 175 PHE A CA 1
ATOM 1402 C C . PHE A 1 175 ? 9.645 1.310 9.159 1.00 83.62 175 PHE A C 1
ATOM 1404 O O . PHE A 1 175 ? 10.297 1.311 10.210 1.00 83.62 175 PHE A O 1
ATOM 1411 N N . ASP A 1 176 ? 9.066 2.405 8.685 1.00 82.31 176 ASP A N 1
ATOM 1412 C CA . ASP A 1 176 ? 9.062 3.698 9.363 1.00 82.31 176 ASP A CA 1
ATOM 1413 C C . ASP A 1 176 ? 7.654 4.258 9.374 1.00 82.31 176 ASP A C 1
ATOM 1415 O O . ASP A 1 176 ? 7.063 4.456 8.320 1.00 82.31 176 ASP A O 1
ATOM 1419 N N . GLY A 1 177 ? 7.137 4.561 10.559 1.00 81.25 177 GLY A N 1
ATOM 1420 C CA . GLY A 1 177 ? 5.781 5.057 10.723 1.00 81.25 177 GLY A CA 1
ATOM 1421 C C . GLY A 1 177 ? 5.766 6.517 11.141 1.00 81.25 177 GLY A C 1
ATOM 1422 O O . GLY A 1 177 ? 6.504 6.945 12.027 1.00 81.25 177 GLY A O 1
ATOM 1423 N N . ARG A 1 178 ? 4.841 7.284 10.568 1.00 84.06 178 ARG A N 1
ATOM 1424 C CA . ARG A 1 178 ? 4.474 8.617 11.064 1.00 84.06 178 ARG A CA 1
ATOM 1425 C C . ARG A 1 178 ? 2.987 8.656 11.363 1.00 84.06 178 ARG A C 1
ATOM 1427 O O . ARG A 1 178 ? 2.229 8.064 10.613 1.00 84.06 178 ARG A O 1
ATOM 1434 N N . ALA A 1 179 ? 2.571 9.388 12.389 1.00 82.94 179 ALA A N 1
ATOM 1435 C CA . ALA A 1 179 ? 1.156 9.635 12.644 1.00 82.94 179 ALA A CA 1
ATOM 1436 C C . ALA A 1 179 ? 0.772 11.024 12.128 1.00 82.94 179 ALA A C 1
ATOM 1438 O O . ALA A 1 179 ? 1.463 11.998 12.435 1.00 82.94 179 ALA A O 1
ATOM 1439 N N . VAL A 1 180 ? -0.321 11.107 11.376 1.00 85.56 180 VAL A N 1
ATOM 1440 C CA . VAL A 1 180 ? -0.913 12.367 10.904 1.00 85.56 180 VAL A CA 1
ATOM 1441 C C . VAL A 1 180 ? -2.363 12.425 11.360 1.00 85.56 180 VAL A C 1
ATOM 1443 O O . VAL A 1 180 ? -3.070 11.423 11.253 1.00 85.56 180 VAL A O 1
ATOM 1446 N N . CYS A 1 181 ? -2.791 13.581 11.861 1.00 83.62 181 CYS A N 1
ATOM 1447 C CA . CYS A 1 181 ? -4.187 13.846 12.182 1.00 83.62 181 CYS A CA 1
ATOM 1448 C C . CYS A 1 181 ? -4.898 14.541 11.025 1.00 83.62 181 CYS A C 1
ATOM 1450 O O . CYS A 1 181 ? -4.391 15.532 10.502 1.00 83.62 181 CYS A O 1
ATOM 1452 N N . TYR A 1 182 ? -6.110 14.088 10.712 1.00 84.69 182 TYR A N 1
ATOM 1453 C CA . TYR A 1 182 ? -7.027 14.812 9.832 1.00 84.69 182 TYR A CA 1
ATOM 1454 C C . TYR A 1 182 ? -8.196 15.394 10.640 1.00 84.69 182 TYR A C 1
ATOM 1456 O O . TYR A 1 182 ? -8.842 14.636 11.370 1.00 84.69 182 TYR A O 1
ATOM 1464 N N . PRO A 1 183 ? -8.481 16.707 10.526 1.00 82.81 183 PRO A N 1
ATOM 1465 C CA . PRO A 1 183 ? -9.520 17.372 11.317 1.00 82.81 183 PRO A CA 1
ATOM 1466 C C . PRO A 1 183 ? -10.932 17.149 10.762 1.00 82.81 183 PRO A C 1
ATOM 1468 O O . PRO A 1 183 ? -11.913 17.396 11.451 1.00 82.81 183 PRO A O 1
ATOM 1471 N N . SER A 1 184 ? -11.067 16.675 9.520 1.00 85.75 184 SER A N 1
ATOM 1472 C CA . SER A 1 184 ? -12.365 16.411 8.896 1.00 85.75 184 SER A CA 1
ATOM 1473 C C . SER A 1 184 ? -12.357 15.121 8.075 1.00 85.75 184 SER A C 1
ATOM 1475 O O . SER A 1 184 ? -11.314 14.649 7.613 1.00 85.75 184 SER A O 1
ATOM 1477 N N . TRP A 1 185 ? -13.553 14.566 7.854 1.00 86.25 185 TRP A N 1
ATOM 1478 C CA . TRP A 1 185 ? -13.751 13.428 6.951 1.00 86.25 185 TRP A CA 1
ATOM 1479 C C . TRP A 1 185 ? -13.352 13.762 5.507 1.00 86.25 185 TRP A C 1
ATOM 1481 O O . TRP A 1 185 ? -12.807 12.910 4.813 1.00 86.25 185 TRP A O 1
ATOM 1491 N N . ALA A 1 186 ? -13.575 15.008 5.074 1.00 89.56 186 ALA A N 1
ATOM 1492 C CA . ALA A 1 186 ? -13.178 15.472 3.750 1.00 89.56 186 ALA A CA 1
ATOM 1493 C C . ALA A 1 186 ? -11.653 15.405 3.577 1.00 89.56 186 ALA A C 1
ATOM 1495 O O . ALA A 1 186 ? -11.181 14.767 2.645 1.00 89.56 186 ALA A O 1
ATOM 1496 N N . ASN A 1 187 ? -10.877 15.919 4.542 1.00 89.25 187 ASN A N 1
ATOM 1497 C CA . ASN A 1 187 ? -9.412 15.878 4.449 1.00 89.25 187 ASN A CA 1
ATOM 1498 C C . ASN A 1 187 ? -8.855 14.448 4.421 1.00 89.25 187 ASN A C 1
ATOM 1500 O O . ASN A 1 187 ? -7.865 14.183 3.741 1.00 89.25 187 ASN A O 1
ATOM 1504 N N . LEU A 1 188 ? -9.486 13.518 5.146 1.00 88.50 188 LEU A N 1
ATOM 1505 C CA . LEU A 1 188 ? -9.115 12.104 5.088 1.00 88.50 188 LEU A CA 1
ATOM 1506 C C . LEU A 1 188 ? -9.375 11.511 3.695 1.00 88.50 188 LEU A C 1
ATOM 1508 O O . LEU A 1 188 ? -8.524 10.797 3.161 1.00 88.50 188 LEU A O 1
ATOM 1512 N N . ARG A 1 189 ? -10.545 11.794 3.111 1.00 91.81 189 ARG A N 1
ATOM 1513 C CA . ARG A 1 189 ? -10.891 11.340 1.758 1.00 91.81 189 ARG A CA 1
ATOM 1514 C C . ARG A 1 189 ? -9.950 11.927 0.714 1.00 91.81 189 ARG A C 1
ATOM 1516 O O . ARG A 1 189 ? -9.486 11.179 -0.144 1.00 91.81 189 ARG A O 1
ATOM 1523 N N . ASP A 1 190 ? -9.616 13.209 0.823 1.00 92.06 190 ASP A N 1
ATOM 1524 C CA . ASP A 1 190 ? -8.661 13.879 -0.064 1.00 92.06 190 ASP A CA 1
ATOM 1525 C C . ASP A 1 190 ? -7.282 13.230 0.029 1.00 92.06 190 ASP A C 1
ATOM 1527 O O . ASP A 1 190 ? -6.661 12.938 -0.992 1.00 92.06 190 ASP A O 1
ATOM 1531 N N . TYR A 1 191 ? -6.819 12.931 1.247 1.00 92.19 191 TYR A N 1
ATOM 1532 C CA . TYR A 1 191 ? -5.554 12.236 1.451 1.00 92.19 191 TYR A CA 1
ATOM 1533 C C . TYR A 1 191 ? -5.535 10.861 0.766 1.00 92.19 191 TYR A C 1
ATOM 1535 O O . TYR A 1 191 ? -4.595 10.546 0.034 1.00 92.19 191 TYR A O 1
ATOM 1543 N N . LEU A 1 192 ? -6.563 10.038 0.986 1.00 92.69 192 LEU A N 1
ATOM 1544 C CA . LEU A 1 192 ? -6.631 8.694 0.409 1.00 92.69 192 LEU A CA 1
ATOM 1545 C C . LEU A 1 192 ? -6.768 8.740 -1.117 1.00 92.69 192 LEU A C 1
ATOM 1547 O O . LEU A 1 192 ? -6.096 7.981 -1.816 1.00 92.69 192 LEU A O 1
ATOM 1551 N N . SER A 1 193 ? -7.555 9.686 -1.629 1.00 94.50 193 SER A N 1
ATOM 1552 C CA . SER A 1 193 ? -7.687 9.945 -3.065 1.00 94.50 193 SER A CA 1
ATOM 1553 C C . SER A 1 193 ? -6.345 10.349 -3.666 1.00 94.50 193 SER A C 1
ATOM 1555 O O . SER A 1 193 ? -5.915 9.780 -4.666 1.00 94.50 193 SER A O 1
ATOM 1557 N N . TRP A 1 194 ? -5.617 11.259 -3.013 1.00 92.81 194 TRP A N 1
ATOM 1558 C CA . TRP A 1 194 ? -4.276 11.659 -3.426 1.00 92.81 194 TRP A CA 1
ATOM 1559 C C . TRP A 1 194 ? -3.298 10.478 -3.454 1.00 92.81 194 TRP A C 1
ATOM 1561 O O . TRP A 1 194 ? -2.509 10.358 -4.392 1.00 92.81 194 TRP A O 1
ATOM 1571 N N . ARG A 1 195 ? -3.354 9.566 -2.474 1.00 92.69 195 ARG A N 1
ATOM 1572 C CA . ARG A 1 195 ? -2.538 8.339 -2.491 1.00 92.69 195 ARG A CA 1
ATOM 1573 C C . ARG A 1 195 ? -2.902 7.396 -3.635 1.00 92.69 195 ARG A C 1
ATOM 1575 O O . ARG A 1 195 ? -2.002 6.777 -4.201 1.00 92.69 195 ARG A O 1
ATOM 1582 N N . GLN A 1 196 ? -4.175 7.287 -4.005 1.00 95.38 196 GLN A N 1
ATOM 1583 C CA . GLN A 1 196 ? -4.582 6.455 -5.139 1.00 95.38 196 GLN A CA 1
ATOM 1584 C C . GLN A 1 196 ? -4.240 7.072 -6.497 1.00 95.38 196 GLN A C 1
ATOM 1586 O O . GLN A 1 196 ? -3.768 6.364 -7.384 1.00 95.38 196 GLN A O 1
ATOM 1591 N N . VAL A 1 197 ? -4.368 8.390 -6.643 1.00 94.94 197 VAL A N 1
ATOM 1592 C CA . VAL A 1 197 ? -3.901 9.097 -7.844 1.00 94.94 197 VAL A CA 1
ATOM 1593 C C . VAL A 1 197 ? -2.388 8.932 -8.015 1.00 94.94 197 VAL A C 1
ATOM 1595 O O . VAL A 1 197 ? -1.922 8.612 -9.108 1.00 94.94 197 VAL A O 1
ATOM 1598 N N . ASP A 1 198 ? -1.614 9.068 -6.936 1.00 91.81 198 ASP A N 1
ATOM 1599 C CA . ASP A 1 198 ? -0.161 8.865 -6.965 1.00 91.81 198 ASP A CA 1
ATOM 1600 C C . ASP A 1 198 ? 0.218 7.418 -7.323 1.00 91.81 198 ASP A C 1
ATOM 1602 O O . ASP A 1 198 ? 1.150 7.196 -8.093 1.00 91.81 198 ASP A O 1
ATOM 1606 N N . CYS A 1 199 ? -0.542 6.427 -6.840 1.00 92.75 199 CYS A N 1
ATOM 1607 C CA . CYS A 1 199 ? -0.397 5.029 -7.256 1.00 92.75 199 CYS A CA 1
ATOM 1608 C C . CYS A 1 199 ? -0.526 4.883 -8.772 1.00 92.75 199 CYS A C 1
ATOM 1610 O O . CYS A 1 199 ? 0.351 4.308 -9.414 1.00 92.75 199 CYS A O 1
ATOM 1612 N N . HIS A 1 200 ? -1.596 5.434 -9.345 1.00 93.56 200 HIS A N 1
ATOM 1613 C CA . HIS A 1 200 ? -1.862 5.339 -10.774 1.00 93.56 200 HIS A CA 1
ATOM 1614 C C . HIS A 1 200 ? -0.753 5.993 -11.609 1.00 93.56 200 HIS A C 1
ATOM 1616 O O . HIS A 1 200 ? -0.263 5.385 -12.562 1.00 93.56 200 HIS A O 1
ATOM 1622 N N . ILE A 1 201 ? -0.323 7.202 -11.229 1.00 93.50 201 ILE A N 1
ATOM 1623 C CA . ILE A 1 201 ? 0.740 7.943 -11.924 1.00 93.50 201 ILE A CA 1
ATOM 1624 C C . ILE A 1 201 ? 2.064 7.174 -11.863 1.00 93.50 201 ILE A C 1
ATOM 1626 O O . ILE A 1 201 ? 2.706 6.962 -12.895 1.00 93.50 201 ILE A O 1
ATOM 1630 N N . ASN A 1 202 ? 2.459 6.722 -10.671 1.00 93.12 202 ASN A N 1
ATOM 1631 C CA . ASN A 1 202 ? 3.715 6.001 -10.477 1.00 93.12 202 ASN A CA 1
ATOM 1632 C C . ASN A 1 202 ? 3.705 4.647 -11.190 1.00 93.12 202 ASN A C 1
ATOM 1634 O O . ASN A 1 202 ? 4.709 4.267 -11.790 1.00 93.12 202 ASN A O 1
ATOM 1638 N N . ASN A 1 203 ? 2.584 3.924 -11.164 1.00 95.56 203 ASN A N 1
ATOM 1639 C CA . ASN A 1 203 ? 2.467 2.638 -11.838 1.00 95.56 203 ASN A CA 1
ATOM 1640 C C . ASN A 1 203 ? 2.541 2.784 -13.363 1.00 95.56 203 ASN A C 1
ATOM 1642 O O . ASN A 1 203 ? 3.294 2.049 -14.000 1.00 95.56 203 ASN A O 1
ATOM 1646 N N . LEU A 1 204 ? 1.839 3.761 -13.949 1.00 96.56 204 LEU A N 1
ATOM 1647 C CA . LEU A 1 204 ? 1.904 4.036 -15.387 1.00 96.56 204 LEU A CA 1
ATOM 1648 C C . LEU A 1 204 ? 3.326 4.420 -15.817 1.00 96.56 204 LEU A C 1
ATOM 1650 O O . LEU A 1 204 ? 3.851 3.880 -16.794 1.00 96.56 204 LEU A O 1
ATOM 1654 N N . TYR A 1 205 ? 3.981 5.305 -15.057 1.00 96.75 205 TYR A N 1
ATOM 1655 C CA . TYR A 1 205 ? 5.373 5.677 -15.304 1.00 96.75 205 TYR A CA 1
ATOM 1656 C C . TYR A 1 205 ? 6.306 4.464 -15.230 1.00 96.75 205 TYR A C 1
ATOM 1658 O O . TYR A 1 205 ? 7.044 4.207 -16.176 1.00 96.75 205 TYR A O 1
ATOM 1666 N N . ASN A 1 206 ? 6.248 3.687 -14.144 1.00 95.44 206 ASN A N 1
ATOM 1667 C CA . ASN A 1 206 ? 7.128 2.537 -13.940 1.00 95.44 206 ASN A CA 1
ATOM 1668 C C . ASN A 1 206 ? 6.900 1.444 -14.986 1.00 95.44 206 ASN A C 1
ATOM 1670 O O . ASN A 1 206 ? 7.868 0.856 -15.458 1.00 95.44 206 ASN A O 1
ATOM 1674 N N . THR A 1 207 ? 5.649 1.183 -15.366 1.00 96.69 207 THR A N 1
ATOM 1675 C CA . THR A 1 207 ? 5.315 0.199 -16.405 1.00 96.69 207 THR A CA 1
ATOM 1676 C C . THR A 1 207 ? 5.929 0.606 -17.738 1.00 96.69 207 THR A C 1
ATOM 1678 O O . THR A 1 207 ? 6.630 -0.188 -18.359 1.00 96.69 207 THR A O 1
ATOM 1681 N N . THR A 1 208 ? 5.779 1.876 -18.118 1.00 96.88 208 THR A N 1
ATOM 1682 C CA . THR A 1 208 ? 6.380 2.414 -19.348 1.00 96.88 208 THR A CA 1
ATOM 1683 C C . THR A 1 208 ? 7.908 2.390 -19.286 1.00 96.88 208 THR A C 1
ATOM 1685 O O . THR A 1 208 ? 8.563 1.936 -20.220 1.00 96.88 208 THR A O 1
ATOM 1688 N N . PHE A 1 209 ? 8.488 2.822 -18.164 1.00 97.56 209 PHE A N 1
ATOM 1689 C CA . PHE A 1 209 ? 9.934 2.848 -17.948 1.00 97.56 209 PHE A CA 1
ATOM 1690 C C . PHE A 1 209 ? 10.552 1.452 -18.068 1.00 97.56 209 PHE A C 1
ATOM 1692 O O . PHE A 1 209 ? 11.528 1.262 -18.789 1.00 97.56 209 PHE A O 1
ATOM 1699 N N . TRP A 1 210 ? 9.978 0.456 -17.392 1.00 96.25 210 TRP A N 1
ATOM 1700 C CA . TRP A 1 210 ? 10.514 -0.902 -17.425 1.00 96.25 210 TRP A CA 1
ATOM 1701 C C . TRP A 1 210 ? 10.250 -1.612 -18.751 1.00 96.25 210 TRP A C 1
ATOM 1703 O O . TRP A 1 210 ? 11.106 -2.390 -19.160 1.00 96.25 210 TRP A O 1
ATOM 1713 N N . ALA A 1 211 ? 9.163 -1.301 -19.465 1.00 96.81 211 ALA A N 1
ATOM 1714 C CA . ALA A 1 211 ? 8.970 -1.769 -20.838 1.00 96.81 211 ALA A CA 1
ATOM 1715 C C . ALA A 1 211 ? 10.074 -1.232 -21.772 1.00 96.81 211 ALA A C 1
ATOM 1717 O O . ALA A 1 211 ? 10.700 -2.006 -22.495 1.00 96.81 211 ALA A O 1
ATOM 1718 N N . LEU A 1 212 ? 10.407 0.063 -21.678 1.00 96.69 212 LEU A N 1
ATOM 1719 C CA . LEU A 1 212 ? 11.505 0.673 -22.443 1.00 96.69 212 LEU A CA 1
ATOM 1720 C C . LEU A 1 212 ? 12.867 0.037 -22.133 1.00 96.69 212 LEU A C 1
ATOM 1722 O O . LEU A 1 212 ? 13.658 -0.187 -23.046 1.00 96.69 212 LEU A O 1
ATOM 1726 N N . VAL A 1 213 ? 13.139 -0.276 -20.865 1.00 96.50 213 VAL A N 1
ATOM 1727 C CA . VAL A 1 213 ? 14.414 -0.882 -20.450 1.00 96.50 213 VAL A CA 1
ATOM 1728 C C . VAL A 1 213 ? 14.496 -2.362 -20.832 1.00 96.50 213 VAL A C 1
ATOM 1730 O O . VAL A 1 213 ? 15.491 -2.794 -21.404 1.00 96.50 213 VAL A O 1
ATOM 1733 N N . GLN A 1 214 ? 13.468 -3.155 -20.520 1.00 94.88 214 GLN A N 1
ATOM 1734 C CA . GLN A 1 214 ? 13.517 -4.616 -20.660 1.00 94.88 214 GLN A CA 1
ATOM 1735 C C . GLN A 1 214 ? 13.191 -5.092 -22.075 1.00 94.88 214 GLN A C 1
ATOM 1737 O O . GLN A 1 214 ? 13.837 -6.013 -22.562 1.00 94.88 214 GLN A O 1
ATOM 1742 N N . GLN A 1 215 ? 12.198 -4.483 -22.727 1.00 94.50 215 GLN A N 1
ATOM 1743 C CA . GLN A 1 215 ? 11.770 -4.868 -24.075 1.00 94.50 215 GLN A CA 1
ATOM 1744 C C . GLN A 1 215 ? 12.369 -3.943 -25.136 1.00 94.50 215 GLN A C 1
ATOM 1746 O O . GLN A 1 215 ? 12.754 -4.394 -26.208 1.00 94.50 215 GLN A O 1
ATOM 1751 N N . GLY A 1 216 ? 12.483 -2.647 -24.828 1.00 92.38 216 GLY A N 1
ATOM 1752 C CA . GLY A 1 216 ? 13.065 -1.652 -25.733 1.00 92.38 216 GLY A CA 1
ATOM 1753 C C . GLY A 1 216 ? 14.595 -1.588 -25.722 1.00 92.38 216 GLY A C 1
ATOM 1754 O O . GLY A 1 216 ? 15.166 -0.854 -26.524 1.00 92.38 216 GLY A O 1
ATOM 1755 N N . GLY A 1 217 ? 15.265 -2.307 -24.812 1.00 94.31 217 GLY A N 1
ATOM 1756 C CA . GLY A 1 217 ? 16.728 -2.337 -24.703 1.00 94.31 217 GLY A CA 1
ATOM 1757 C C . GLY A 1 217 ? 17.372 -1.003 -24.304 1.00 94.31 217 GLY A C 1
ATOM 1758 O O . GLY A 1 217 ? 18.581 -0.833 -24.464 1.00 94.31 217 GLY A O 1
ATOM 1759 N N . MET A 1 218 ? 16.594 -0.036 -23.807 1.00 95.56 218 MET A N 1
ATOM 1760 C CA . MET A 1 218 ? 17.123 1.262 -23.390 1.00 95.56 218 MET A CA 1
ATOM 1761 C C . MET A 1 218 ? 17.898 1.157 -22.076 1.00 95.56 218 MET A C 1
ATOM 1763 O O . MET A 1 218 ? 17.556 0.395 -21.171 1.00 95.56 218 MET A O 1
ATOM 1767 N N . THR A 1 219 ? 18.922 1.994 -21.921 1.00 96.38 219 THR A N 1
ATOM 1768 C CA . THR A 1 219 ? 19.567 2.176 -20.618 1.00 96.38 219 THR A CA 1
ATOM 1769 C C . THR A 1 219 ? 18.620 2.916 -19.669 1.00 96.38 219 THR A C 1
ATOM 1771 O O . THR A 1 219 ? 17.734 3.654 -20.100 1.00 96.38 219 THR A O 1
ATOM 1774 N N . HIS A 1 220 ? 18.833 2.768 -18.359 1.00 93.69 220 HIS A N 1
ATOM 1775 C CA . HIS A 1 220 ? 18.012 3.443 -17.347 1.00 93.69 220 HIS A CA 1
ATOM 1776 C C . HIS A 1 220 ? 17.970 4.968 -17.548 1.00 93.69 220 HIS A C 1
ATOM 1778 O O . HIS A 1 220 ? 16.898 5.562 -17.500 1.00 93.69 220 HIS A O 1
ATOM 1784 N N . THR A 1 221 ? 19.120 5.591 -17.820 1.00 95.75 221 THR A N 1
ATOM 1785 C CA . THR A 1 221 ? 19.222 7.041 -18.044 1.00 95.75 221 THR A CA 1
ATOM 1786 C C . THR A 1 221 ? 18.507 7.475 -19.322 1.00 95.75 221 THR A C 1
ATOM 1788 O O . THR A 1 221 ? 17.840 8.505 -19.331 1.00 95.75 221 THR A O 1
ATOM 1791 N N . ALA A 1 222 ? 18.610 6.685 -20.397 1.00 96.06 222 ALA A N 1
ATOM 1792 C CA . ALA A 1 222 ? 17.940 6.997 -21.657 1.00 96.06 222 ALA A CA 1
ATOM 1793 C C . ALA A 1 222 ? 16.414 6.901 -21.524 1.00 96.06 222 ALA A C 1
ATOM 1795 O O . ALA A 1 222 ? 15.706 7.776 -22.013 1.00 96.06 222 ALA A O 1
ATOM 1796 N N . ALA A 1 223 ? 15.910 5.879 -20.824 1.00 96.31 223 ALA A N 1
ATOM 1797 C CA . ALA A 1 223 ? 14.480 5.727 -20.570 1.00 96.31 223 ALA A CA 1
ATOM 1798 C C . ALA A 1 223 ? 13.920 6.871 -19.703 1.00 96.31 223 ALA A C 1
ATOM 1800 O O . ALA A 1 223 ? 12.820 7.352 -19.964 1.00 96.31 223 ALA A O 1
ATOM 1801 N N . GLU A 1 224 ? 14.672 7.335 -18.699 1.00 95.25 224 GLU A N 1
ATOM 1802 C CA . GLU A 1 224 ? 14.269 8.469 -17.856 1.00 95.25 224 GLU A CA 1
ATOM 1803 C C . GLU A 1 224 ? 14.205 9.779 -18.650 1.00 95.25 224 GLU A C 1
ATOM 1805 O O . GLU A 1 224 ? 13.199 10.486 -18.581 1.00 95.25 224 GLU A O 1
ATOM 1810 N N . GLU A 1 225 ? 15.229 10.079 -19.456 1.00 96.69 225 GLU A N 1
ATOM 1811 C CA . GLU A 1 225 ? 15.230 11.289 -20.287 1.00 96.69 225 GLU A CA 1
ATOM 1812 C C . GLU A 1 225 ? 14.148 11.226 -21.376 1.00 96.69 225 GLU A C 1
ATOM 1814 O O . GLU A 1 225 ? 13.508 12.233 -21.658 1.00 96.69 225 GLU A O 1
ATOM 1819 N N . PHE A 1 226 ? 13.867 10.041 -21.931 1.00 95.50 226 PHE A N 1
ATOM 1820 C CA . PHE A 1 226 ? 12.799 9.850 -22.915 1.00 95.50 226 PHE A CA 1
ATOM 1821 C C . PHE A 1 226 ? 11.398 10.084 -22.332 1.00 95.50 226 PHE A C 1
ATOM 1823 O O . PHE A 1 226 ? 10.527 10.633 -23.001 1.00 95.50 226 PHE A O 1
ATOM 1830 N N . LEU A 1 227 ? 11.162 9.677 -21.081 1.00 96.19 227 LEU A N 1
ATOM 1831 C CA . LEU A 1 227 ? 9.868 9.866 -20.418 1.00 96.19 227 LEU A CA 1
ATOM 1832 C C . LEU A 1 227 ? 9.682 11.270 -19.836 1.00 96.19 227 LEU A C 1
ATOM 1834 O O . LEU A 1 227 ? 8.575 11.626 -19.416 1.00 96.19 227 LEU A O 1
ATOM 1838 N N . LYS A 1 228 ? 10.732 12.081 -19.799 1.00 95.38 228 LYS A N 1
ATOM 1839 C CA . LYS A 1 228 ? 10.692 13.432 -19.254 1.00 95.38 228 LYS A CA 1
ATOM 1840 C C . LYS A 1 228 ? 9.795 14.331 -20.102 1.00 95.38 228 LYS A C 1
ATOM 1842 O O . LYS A 1 228 ? 9.904 14.383 -21.319 1.00 95.38 228 LYS A O 1
ATOM 1847 N N . GLY A 1 229 ? 8.878 15.038 -19.446 1.00 94.44 229 GLY A N 1
ATOM 1848 C CA . GLY A 1 229 ? 7.911 15.917 -20.116 1.00 94.44 229 GLY A CA 1
ATOM 1849 C C . GLY A 1 229 ? 6.713 15.203 -20.751 1.00 94.44 229 GLY A C 1
ATOM 1850 O O . GLY A 1 229 ? 5.761 15.877 -21.126 1.00 94.44 229 GLY A O 1
ATOM 1851 N N . THR A 1 230 ? 6.707 13.867 -20.811 1.00 95.69 230 THR A N 1
ATOM 1852 C CA . THR A 1 230 ? 5.559 13.112 -21.336 1.00 95.69 230 THR A CA 1
ATOM 1853 C C . THR A 1 230 ? 4.357 13.194 -20.395 1.00 95.69 230 THR A C 1
ATOM 1855 O O . THR A 1 230 ? 4.499 13.138 -19.164 1.00 95.69 230 THR A O 1
ATOM 1858 N N . VAL A 1 231 ? 3.153 13.238 -20.958 1.00 95.50 231 VAL A N 1
ATOM 1859 C CA . VAL A 1 231 ? 1.894 13.165 -20.203 1.00 95.50 231 VAL A CA 1
ATOM 1860 C C . VAL A 1 231 ? 1.400 11.715 -20.091 1.00 95.50 231 VAL A C 1
ATOM 1862 O O . VAL A 1 231 ? 2.104 10.769 -20.451 1.00 95.50 231 VAL A O 1
ATOM 1865 N N . SER A 1 232 ? 0.230 11.494 -19.489 1.00 94.38 232 SER A N 1
ATOM 1866 C CA . SER A 1 232 ? -0.322 10.141 -19.319 1.00 94.38 232 SER A CA 1
ATOM 1867 C C . SER A 1 232 ? -0.766 9.511 -20.643 1.00 94.38 232 SER A C 1
ATOM 1869 O O . SER A 1 232 ? -0.612 8.303 -20.804 1.00 94.38 232 SER A O 1
ATOM 1871 N N . SER A 1 233 ? -1.293 10.291 -21.596 1.00 96.19 233 SER A N 1
ATOM 1872 C CA . SER A 1 233 ? -1.677 9.784 -22.925 1.00 96.19 233 SER A CA 1
ATOM 1873 C C . SER A 1 233 ? -0.470 9.236 -23.679 1.00 96.19 233 SER A C 1
ATOM 1875 O O . SER A 1 233 ? -0.518 8.098 -24.130 1.00 96.19 233 SER A O 1
ATOM 1877 N N . ASP A 1 234 ? 0.638 9.980 -23.697 1.00 97.00 234 ASP A N 1
ATOM 1878 C CA . ASP A 1 234 ? 1.863 9.581 -24.396 1.00 97.00 234 ASP A CA 1
ATOM 1879 C C . ASP A 1 234 ? 2.400 8.254 -23.855 1.00 97.00 234 ASP A C 1
ATOM 1881 O O . ASP A 1 234 ? 2.804 7.382 -24.612 1.00 97.00 234 ASP A O 1
ATOM 1885 N N . LYS A 1 235 ? 2.373 8.061 -22.528 1.00 97.19 235 LYS A N 1
ATOM 1886 C CA . LYS A 1 235 ? 2.810 6.805 -21.895 1.00 97.19 235 LYS A CA 1
ATOM 1887 C C . LYS A 1 235 ? 1.936 5.621 -22.301 1.00 97.19 235 LYS A C 1
ATOM 1889 O O . LYS A 1 235 ? 2.466 4.550 -22.583 1.00 97.19 23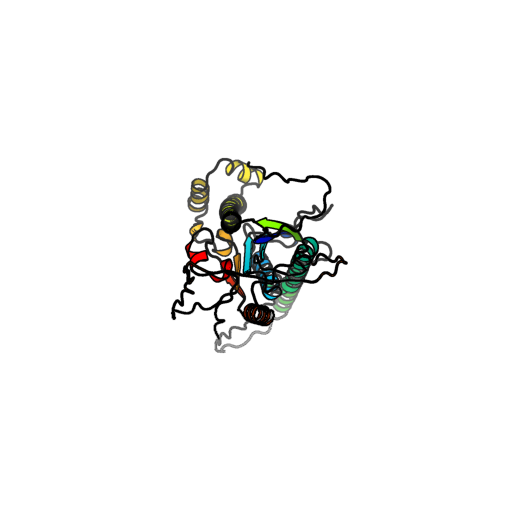5 LYS A O 1
ATOM 1894 N N . ASN A 1 236 ? 0.618 5.815 -22.359 1.00 96.44 236 ASN A N 1
ATOM 1895 C CA . ASN A 1 236 ? -0.300 4.783 -22.843 1.00 96.44 236 ASN A CA 1
ATOM 1896 C C . ASN A 1 236 ? -0.045 4.460 -24.321 1.00 96.44 236 ASN A C 1
ATOM 1898 O O . ASN A 1 236 ? -0.004 3.290 -24.686 1.00 96.44 236 ASN A O 1
ATOM 1902 N N . GLU A 1 237 ? 0.185 5.476 -25.153 1.00 97.31 237 GLU A N 1
ATOM 1903 C CA . GLU A 1 237 ? 0.514 5.291 -26.567 1.00 97.31 237 GLU A CA 1
ATOM 1904 C C . GLU A 1 237 ? 1.859 4.574 -26.752 1.00 97.31 237 GLU A C 1
ATOM 1906 O O . GLU A 1 237 ? 1.958 3.656 -27.559 1.00 97.31 237 GLU A O 1
ATOM 1911 N N . ILE A 1 238 ? 2.883 4.919 -25.966 1.00 96.50 238 ILE A N 1
ATOM 1912 C CA . ILE A 1 238 ? 4.181 4.228 -25.973 1.00 96.50 238 ILE A CA 1
ATOM 1913 C C . ILE A 1 238 ? 4.001 2.747 -25.620 1.00 96.50 238 ILE A C 1
ATOM 1915 O O . ILE A 1 238 ? 4.532 1.888 -26.325 1.00 96.50 238 ILE A O 1
ATOM 1919 N N . LEU A 1 239 ? 3.261 2.447 -24.547 1.00 96.88 239 LEU A N 1
ATOM 1920 C CA . LEU A 1 239 ? 2.986 1.075 -24.113 1.00 96.88 239 LEU A CA 1
ATOM 1921 C C . LEU A 1 239 ? 2.256 0.273 -25.193 1.00 96.88 239 LEU A C 1
ATOM 1923 O O . LEU A 1 239 ? 2.674 -0.839 -25.516 1.00 96.88 239 LEU A O 1
ATOM 1927 N N . PHE A 1 240 ? 1.217 0.852 -25.788 1.00 96.69 240 PHE A N 1
ATOM 1928 C CA . PHE A 1 240 ? 0.404 0.173 -26.786 1.00 96.69 240 PHE A CA 1
ATOM 1929 C C . PHE A 1 240 ? 1.150 0.002 -28.115 1.00 96.69 240 PHE A C 1
ATOM 1931 O O . PHE A 1 240 ? 1.321 -1.116 -28.592 1.00 96.69 240 PHE A O 1
ATOM 1938 N N . SER A 1 241 ? 1.661 1.0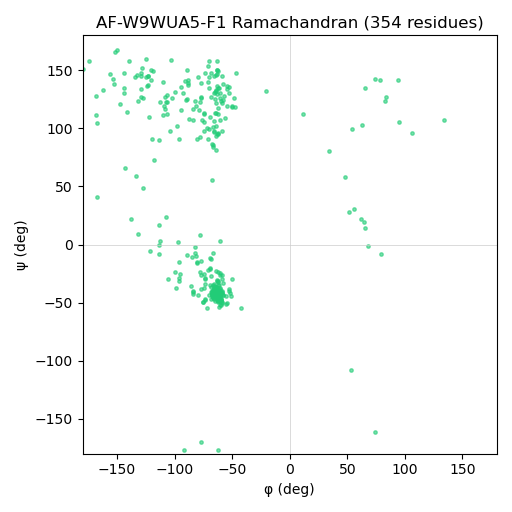92 -28.687 1.00 95.94 241 SER A N 1
ATOM 1939 C CA . SER A 1 241 ? 2.225 1.102 -30.040 1.00 95.94 241 SER A CA 1
ATOM 1940 C C . SER A 1 241 ? 3.585 0.411 -30.139 1.00 95.94 241 SER A C 1
ATOM 1942 O O . SER A 1 241 ? 3.884 -0.184 -31.171 1.00 95.94 241 SER A O 1
ATOM 1944 N N . ARG A 1 242 ? 4.433 0.486 -29.100 1.00 95.25 242 ARG A N 1
ATOM 1945 C CA . ARG A 1 242 ? 5.784 -0.113 -29.143 1.00 95.25 242 ARG A CA 1
ATOM 1946 C C . ARG A 1 242 ? 5.862 -1.499 -28.525 1.00 95.25 242 ARG A C 1
ATOM 1948 O O . ARG A 1 242 ? 6.697 -2.290 -28.949 1.00 95.25 242 ARG A O 1
ATOM 1955 N N . PHE A 1 243 ? 5.035 -1.771 -27.519 1.00 96.19 243 PHE A N 1
ATOM 1956 C CA . PHE A 1 243 ? 5.142 -2.988 -26.713 1.00 96.19 243 PHE A CA 1
ATOM 1957 C C . PHE A 1 243 ? 3.873 -3.845 -26.740 1.00 96.19 243 PHE A C 1
ATOM 1959 O O . PHE A 1 243 ? 3.874 -4.939 -26.184 1.00 96.19 243 PHE A O 1
ATOM 1966 N N . GLY A 1 244 ? 2.791 -3.379 -27.376 1.00 95.69 244 GLY A N 1
ATOM 1967 C CA . GLY A 1 244 ? 1.516 -4.098 -27.399 1.00 95.69 244 GLY A CA 1
ATOM 1968 C C . GLY A 1 244 ? 0.867 -4.227 -26.018 1.00 95.69 244 GLY A C 1
ATOM 1969 O O . GLY A 1 244 ? 0.037 -5.109 -25.815 1.00 95.69 244 GLY A O 1
ATOM 1970 N N . ILE A 1 245 ? 1.254 -3.386 -25.053 1.00 95.00 245 ILE A N 1
ATOM 1971 C CA . ILE A 1 245 ? 0.754 -3.440 -23.677 1.00 95.00 245 ILE A CA 1
ATOM 1972 C C . ILE A 1 245 ? -0.425 -2.481 -23.543 1.00 95.00 245 ILE A C 1
ATOM 1974 O O . ILE A 1 245 ? -0.268 -1.263 -23.637 1.00 95.00 245 ILE A O 1
ATOM 1978 N N . ASN A 1 246 ? -1.608 -3.021 -23.261 1.00 95.88 246 ASN A N 1
ATOM 1979 C CA . ASN A 1 246 ? -2.756 -2.223 -22.852 1.00 95.88 246 ASN A CA 1
ATOM 1980 C C . ASN A 1 246 ? -2.734 -2.022 -21.332 1.00 95.88 246 ASN A C 1
ATOM 1982 O O . ASN A 1 246 ? -3.032 -2.935 -20.565 1.00 95.88 246 ASN A O 1
ATOM 1986 N N . TYR A 1 247 ? -2.428 -0.803 -20.883 1.00 94.69 247 TYR A N 1
ATOM 1987 C CA . TYR A 1 247 ? -2.356 -0.480 -19.455 1.00 94.69 247 TYR A CA 1
ATOM 1988 C C . TYR A 1 247 ? -3.674 -0.731 -18.704 1.00 94.69 247 TYR A C 1
ATOM 1990 O O . TYR A 1 247 ? -3.664 -0.995 -17.503 1.00 94.69 247 TYR A O 1
ATOM 1998 N N . ASN A 1 248 ? -4.822 -0.686 -19.384 1.00 94.56 248 ASN A N 1
ATOM 1999 C CA . ASN A 1 248 ? -6.105 -0.975 -18.744 1.00 94.56 248 ASN A CA 1
ATOM 2000 C C . ASN A 1 248 ? -6.264 -2.451 -18.363 1.00 94.56 248 ASN A C 1
ATOM 2002 O O . ASN A 1 248 ? -7.030 -2.731 -17.440 1.00 94.56 248 ASN A O 1
ATOM 2006 N N . ASP A 1 249 ? -5.510 -3.352 -18.993 1.00 95.81 249 ASP A N 1
ATOM 2007 C CA . ASP A 1 249 ? -5.542 -4.793 -18.722 1.00 95.81 249 ASP A CA 1
ATOM 2008 C C . ASP A 1 249 ? -4.553 -5.200 -17.618 1.00 95.81 249 ASP A C 1
ATOM 2010 O O . ASP A 1 249 ? -4.612 -6.319 -17.107 1.00 95.81 249 ASP A O 1
ATOM 2014 N N . GLU A 1 250 ? -3.684 -4.280 -17.177 1.00 94.56 250 GLU A N 1
ATOM 2015 C CA . GLU A 1 250 ? -2.819 -4.514 -16.020 1.00 94.56 250 GLU A CA 1
ATOM 2016 C C . GLU A 1 250 ? -3.655 -4.808 -14.760 1.00 94.56 250 GLU A C 1
ATOM 2018 O O . GLU A 1 250 ? -4.723 -4.208 -14.565 1.00 94.56 250 GLU A O 1
ATOM 2023 N N . PRO A 1 251 ? -3.178 -5.682 -13.853 1.00 96.44 251 PRO A N 1
ATOM 2024 C CA . PRO A 1 251 ? -3.893 -6.023 -12.632 1.00 96.44 251 PRO A CA 1
ATOM 2025 C C . PRO A 1 251 ? -4.312 -4.801 -11.808 1.00 96.44 251 PRO A C 1
ATOM 2027 O O . PRO A 1 251 ? -3.520 -3.896 -11.532 1.00 96.44 251 PRO A O 1
ATOM 2030 N N . ASP A 1 252 ? -5.555 -4.809 -11.322 1.00 96.69 252 ASP A N 1
ATOM 2031 C CA . ASP A 1 252 ? -6.102 -3.711 -10.514 1.00 96.69 252 ASP A CA 1
ATOM 2032 C C . ASP A 1 252 ? -5.290 -3.449 -9.237 1.00 96.69 252 ASP A C 1
ATOM 2034 O O . ASP A 1 252 ? -5.179 -2.301 -8.813 1.00 96.69 252 ASP A O 1
ATOM 2038 N N . MET A 1 253 ? -4.641 -4.474 -8.674 1.00 96.38 253 MET A N 1
ATOM 2039 C CA . MET A 1 253 ? -3.716 -4.325 -7.545 1.00 96.38 253 MET A CA 1
ATOM 2040 C C . MET A 1 253 ? -2.557 -3.361 -7.844 1.00 96.38 253 MET A C 1
ATOM 2042 O O . MET A 1 253 ? -2.104 -2.661 -6.942 1.00 96.38 253 MET A O 1
ATOM 2046 N N . TYR A 1 254 ? -2.085 -3.306 -9.092 1.00 95.88 254 TYR A N 1
ATOM 2047 C CA . TYR A 1 254 ? -0.994 -2.420 -9.505 1.00 95.88 254 TYR A CA 1
ATOM 2048 C C . TYR A 1 254 ? -1.503 -1.015 -9.830 1.00 95.88 254 TYR A C 1
ATOM 2050 O O . TYR A 1 254 ? -0.878 -0.024 -9.462 1.00 95.88 254 TYR A O 1
ATOM 2058 N N . LYS A 1 255 ? -2.666 -0.917 -10.485 1.00 95.75 255 LYS A N 1
ATOM 2059 C CA . LYS A 1 255 ? -3.232 0.371 -10.918 1.00 95.75 255 LYS A CA 1
ATOM 2060 C C . LYS A 1 255 ? -3.880 1.154 -9.775 1.00 95.75 255 LYS A C 1
ATOM 2062 O O . LYS A 1 255 ? -3.788 2.378 -9.756 1.00 95.75 255 LYS A O 1
ATOM 2067 N N . LYS A 1 256 ? -4.569 0.459 -8.864 1.00 96.00 256 LYS A N 1
ATOM 2068 C CA . LYS A 1 256 ? -5.439 1.046 -7.827 1.00 96.00 256 LYS A CA 1
ATOM 2069 C C . LYS A 1 256 ? -4.920 0.840 -6.405 1.00 96.00 256 LYS A C 1
ATOM 2071 O O . LYS A 1 256 ? -5.508 1.398 -5.483 1.00 96.00 256 LYS A O 1
ATOM 2076 N N . GLY A 1 257 ? -3.874 0.037 -6.210 1.00 96.12 257 GLY A N 1
ATOM 2077 C CA . GLY A 1 257 ? -3.390 -0.338 -4.885 1.00 96.12 257 GLY A CA 1
ATOM 2078 C C . GLY A 1 257 ? -4.298 -1.351 -4.183 1.00 96.12 257 GLY A C 1
ATOM 2079 O O . GLY A 1 257 ? -5.087 -2.066 -4.805 1.00 96.12 257 GLY A O 1
ATOM 2080 N N . SER A 1 258 ? -4.157 -1.448 -2.864 1.00 97.62 258 SER A N 1
ATOM 2081 C CA . SER A 1 258 ? -4.854 -2.435 -2.033 1.00 97.62 258 SER A CA 1
ATOM 2082 C C . SER A 1 258 ? -5.574 -1.761 -0.877 1.00 97.62 258 SER A C 1
ATOM 2084 O O . SER A 1 258 ? -4.974 -1.030 -0.099 1.00 97.62 258 SER A O 1
ATOM 2086 N N . VAL A 1 259 ? -6.866 -2.022 -0.752 1.00 97.38 259 VAL A N 1
ATOM 2087 C CA . VAL A 1 259 ? -7.733 -1.507 0.301 1.00 97.38 259 VAL A CA 1
ATOM 2088 C C . VAL A 1 259 ? -8.070 -2.658 1.239 1.00 97.38 259 VAL A C 1
ATOM 2090 O O . VAL A 1 259 ? -8.716 -3.618 0.831 1.00 97.38 259 VAL A O 1
ATOM 2093 N N . VAL A 1 260 ? -7.654 -2.567 2.495 1.00 97.19 260 VAL A N 1
ATOM 2094 C CA . VAL A 1 260 ? -7.949 -3.552 3.536 1.00 97.19 260 VAL A CA 1
ATOM 2095 C C . VAL A 1 260 ? -8.985 -2.962 4.481 1.00 97.19 260 VAL A C 1
ATOM 2097 O O . VAL A 1 260 ? -8.775 -1.897 5.056 1.00 97.19 260 VAL A O 1
ATOM 2100 N N . LEU A 1 261 ? -10.121 -3.628 4.650 1.00 95.00 261 LEU A N 1
ATOM 2101 C CA . LEU A 1 261 ? -11.195 -3.142 5.515 1.00 95.00 261 LEU A CA 1
ATOM 2102 C C . LEU A 1 261 ? -11.999 -4.290 6.111 1.00 95.00 261 LEU A C 1
ATOM 2104 O O . LEU A 1 261 ? -11.890 -5.438 5.685 1.00 95.00 261 LEU A O 1
ATOM 2108 N N . ARG A 1 262 ? -12.824 -3.958 7.102 1.00 92.75 262 ARG A N 1
ATOM 2109 C CA . ARG A 1 262 ? -13.814 -4.879 7.665 1.00 92.75 262 ARG A CA 1
ATOM 2110 C C . ARG A 1 262 ? -15.116 -4.757 6.897 1.00 92.75 262 ARG A C 1
ATOM 2112 O O . ARG A 1 262 ? -15.648 -3.647 6.792 1.00 92.75 262 ARG A O 1
ATOM 2119 N N . GLU A 1 263 ? -15.611 -5.877 6.379 1.00 87.56 263 GLU A N 1
ATOM 2120 C CA . GLU A 1 263 ? -16.928 -5.917 5.750 1.00 87.56 263 GLU A CA 1
ATOM 2121 C C . GLU A 1 263 ? -18.019 -6.280 6.738 1.00 87.56 263 GLU A C 1
ATOM 2123 O O . GLU A 1 263 ? -17.854 -7.117 7.626 1.00 87.56 263 GLU A O 1
ATOM 2128 N N . TYR A 1 264 ? -19.138 -5.590 6.555 1.00 83.25 264 TYR A N 1
ATOM 2129 C CA . TYR A 1 264 ? -20.382 -5.821 7.252 1.00 83.25 264 TYR A CA 1
ATOM 2130 C C . TYR A 1 264 ? -21.483 -5.935 6.203 1.00 83.25 264 TYR A C 1
ATOM 2132 O O . TYR A 1 264 ? -21.432 -5.287 5.154 1.00 83.25 264 TYR A O 1
ATOM 2140 N N . VAL A 1 265 ? -22.486 -6.746 6.496 1.00 70.25 265 VAL A N 1
ATOM 2141 C CA . VAL A 1 265 ? -23.716 -6.832 5.724 1.00 70.25 265 VAL A CA 1
ATOM 2142 C C . VAL A 1 265 ? -24.575 -5.617 6.076 1.00 70.25 265 VAL A C 1
ATOM 2144 O O . VAL A 1 265 ? -24.815 -5.308 7.247 1.00 70.25 265 VAL A O 1
ATOM 2147 N N . LEU A 1 266 ? -25.007 -4.888 5.046 1.00 56.47 266 LEU A N 1
ATOM 2148 C CA . LEU A 1 266 ? -25.968 -3.798 5.189 1.00 56.47 266 LEU A CA 1
ATOM 2149 C C . LEU A 1 266 ? -27.366 -4.384 5.368 1.00 56.47 266 LEU A C 1
ATOM 2151 O O . LEU A 1 266 ? -27.843 -5.135 4.519 1.00 56.47 266 LEU A O 1
ATOM 2155 N N . ARG A 1 267 ? -28.057 -3.981 6.434 1.00 55.16 267 ARG A N 1
ATOM 2156 C CA . ARG A 1 267 ? -29.486 -4.252 6.591 1.00 55.16 267 ARG A CA 1
ATOM 2157 C C . ARG A 1 267 ? -30.243 -3.528 5.472 1.00 55.16 267 ARG A C 1
ATOM 2159 O O . ARG A 1 267 ? -30.158 -2.305 5.371 1.00 55.16 267 ARG A O 1
ATOM 2166 N N . LYS A 1 268 ? -31.006 -4.249 4.642 1.00 39.78 268 LYS A N 1
ATOM 2167 C CA . LYS A 1 268 ? -32.074 -3.609 3.855 1.00 39.78 268 LYS A CA 1
ATOM 2168 C C . LYS A 1 268 ? -33.118 -3.099 4.850 1.00 39.78 268 LYS A C 1
ATOM 2170 O O . LYS A 1 268 ? -33.548 -3.857 5.711 1.00 39.78 268 LYS A O 1
ATOM 2175 N N . GLY A 1 269 ? -33.416 -1.805 4.750 1.00 38.41 269 GLY A N 1
ATOM 2176 C CA . GLY A 1 269 ? -34.212 -0.974 5.654 1.00 38.41 269 GLY A CA 1
ATOM 2177 C C . GLY A 1 269 ? -35.182 -1.680 6.600 1.00 38.41 269 GLY A C 1
ATOM 2178 O O . GLY A 1 269 ? -36.038 -2.457 6.194 1.00 38.41 269 GLY A O 1
ATOM 2179 N N . GLY A 1 270 ? -35.123 -1.286 7.866 1.00 31.25 270 GLY A N 1
ATOM 2180 C CA . GLY A 1 270 ? -36.323 -1.305 8.684 1.00 31.25 270 GLY A CA 1
ATOM 2181 C C . GLY A 1 270 ? -36.313 -0.079 9.575 1.00 31.25 270 GLY A C 1
ATOM 2182 O O . GLY A 1 270 ? -35.423 0.023 10.417 1.00 31.25 270 GLY A O 1
ATOM 2183 N N . GLY A 1 271 ? -37.280 0.798 9.308 1.00 30.52 271 GLY A N 1
ATOM 2184 C CA . GLY A 1 271 ? -37.770 1.881 10.154 1.00 30.52 271 GLY A CA 1
ATOM 2185 C C . GLY A 1 271 ? -36.718 2.857 10.653 1.00 30.52 271 GLY A C 1
ATOM 2186 O O . GLY A 1 271 ? -36.075 2.605 11.670 1.00 30.52 271 GLY A O 1
ATOM 2187 N N . GLU A 1 272 ? -36.628 4.004 9.988 1.00 37.88 272 GLU A N 1
ATOM 2188 C CA . GLU A 1 272 ? -36.321 5.257 10.672 1.00 37.88 272 GLU A CA 1
ATOM 2189 C C . GLU A 1 272 ? -37.231 5.356 11.906 1.00 37.88 272 GLU A C 1
ATOM 2191 O O . GLU A 1 272 ? -38.456 5.312 11.805 1.00 37.88 272 GLU A O 1
ATOM 2196 N N . LYS A 1 273 ? -36.628 5.408 13.091 1.00 29.05 273 LYS A N 1
ATOM 2197 C CA . LYS A 1 273 ? -37.197 6.198 14.173 1.00 29.05 273 LYS A CA 1
ATOM 2198 C C . LYS A 1 273 ? -36.321 7.430 14.240 1.00 29.05 273 LYS A C 1
ATOM 2200 O O . LYS A 1 273 ? -35.201 7.364 14.742 1.00 29.05 273 LYS A O 1
ATOM 2205 N N . GLU A 1 274 ? -36.806 8.485 13.604 1.00 31.27 274 GLU A N 1
ATOM 2206 C CA . GLU A 1 274 ? -36.412 9.846 13.924 1.00 31.27 274 GLU A CA 1
ATOM 2207 C C . GLU A 1 274 ? -36.673 10.022 15.426 1.00 31.27 274 GLU A C 1
ATOM 2209 O O . GLU A 1 274 ? -37.776 9.775 15.913 1.00 31.27 274 GLU A O 1
ATOM 2214 N N . GLU A 1 275 ? -35.619 10.302 16.189 1.00 32.56 275 GLU A N 1
ATOM 2215 C CA . GLU A 1 275 ? -35.777 10.824 17.542 1.00 32.56 275 GLU A CA 1
ATOM 2216 C C . GLU A 1 275 ? -36.191 12.287 17.352 1.00 32.56 275 GLU A C 1
ATOM 2218 O O . GLU A 1 275 ? -35.356 13.128 17.022 1.00 32.56 275 GLU A O 1
ATOM 2223 N N . GLU A 1 276 ? -37.498 12.548 17.436 1.00 29.81 276 GLU A N 1
ATOM 2224 C CA . GLU A 1 276 ? -38.068 13.895 17.471 1.00 29.81 276 GLU A CA 1
ATOM 2225 C C . GLU A 1 276 ? -37.495 14.649 18.681 1.00 29.81 276 GLU A C 1
ATOM 2227 O O . GLU A 1 276 ? -37.608 14.211 19.829 1.00 29.81 276 GLU A O 1
ATOM 2232 N N . GLU A 1 277 ? -36.858 15.787 18.412 1.00 30.09 277 GLU A N 1
ATOM 2233 C CA . GLU A 1 277 ? -36.596 16.819 19.408 1.00 30.09 277 GLU A CA 1
ATOM 2234 C C . GLU A 1 277 ? -37.946 17.470 19.756 1.00 30.09 277 GLU A C 1
ATOM 2236 O O . GLU A 1 277 ? -38.453 18.299 19.004 1.00 30.09 277 GLU A O 1
ATOM 2241 N N . GLU A 1 278 ? -38.565 17.077 20.873 1.00 28.39 278 GLU A N 1
ATOM 2242 C CA . GLU A 1 278 ? -39.709 17.817 21.416 1.00 28.39 278 GLU A CA 1
ATOM 2243 C C . GLU A 1 278 ? -39.224 19.149 22.014 1.00 28.39 278 GLU A C 1
ATOM 2245 O O . GLU A 1 278 ? -38.730 19.221 23.143 1.00 28.39 278 GLU A O 1
ATOM 2250 N N . GLU A 1 279 ? -39.393 20.223 21.241 1.00 29.36 279 GLU A N 1
ATOM 2251 C CA . GLU A 1 279 ? -39.558 21.580 21.760 1.00 29.36 279 GLU A CA 1
ATOM 2252 C C . GLU A 1 279 ? -40.869 21.661 22.560 1.00 29.36 279 GLU A C 1
ATOM 2254 O O . GLU A 1 279 ? -41.965 21.565 22.009 1.00 29.36 279 GLU A O 1
ATOM 2259 N N . GLY A 1 280 ? -40.759 21.868 23.873 1.00 28.45 280 GLY A N 1
ATOM 2260 C CA . GLY A 1 280 ? -41.881 22.191 24.752 1.00 28.45 280 GLY A CA 1
ATOM 2261 C C . GLY A 1 280 ? -41.763 23.609 25.307 1.00 28.45 280 GLY A C 1
ATOM 2262 O O . GLY A 1 280 ? -41.179 23.812 26.370 1.00 28.45 280 GLY A O 1
ATOM 2263 N N . ASP A 1 281 ? -42.330 24.583 24.593 1.00 25.92 281 ASP A N 1
ATOM 2264 C CA . ASP A 1 281 ? -42.650 25.930 25.084 1.00 25.92 281 ASP A CA 1
ATOM 2265 C C . ASP A 1 281 ? -43.983 25.905 25.849 1.00 25.92 281 ASP A C 1
ATOM 2267 O O . ASP A 1 281 ? -45.010 25.610 25.245 1.00 25.92 281 ASP A O 1
ATOM 2271 N N . VAL A 1 282 ? -43.990 26.258 27.145 1.00 30.91 282 VAL A N 1
ATOM 2272 C CA . VAL A 1 282 ? -45.135 26.928 27.796 1.00 30.91 282 VAL A CA 1
ATOM 2273 C C . VAL A 1 282 ? -44.643 27.884 28.896 1.00 30.91 282 VAL A C 1
ATOM 2275 O O . VAL A 1 282 ? -44.015 27.496 29.881 1.00 30.91 282 VAL A O 1
ATOM 2278 N N . ARG A 1 283 ? -44.999 29.161 28.722 1.00 29.09 283 ARG A N 1
ATOM 2279 C CA . ARG A 1 283 ? -44.859 30.308 29.638 1.00 29.09 283 ARG A CA 1
ATOM 2280 C C . ARG A 1 283 ? -45.705 30.228 30.926 1.00 29.09 283 ARG A C 1
ATOM 2282 O O . ARG A 1 283 ? -46.892 29.941 30.842 1.00 29.09 283 ARG A O 1
ATOM 2289 N N . GLY A 1 284 ? -45.126 30.755 32.022 1.00 26.00 284 GLY A N 1
ATOM 2290 C CA . GLY A 1 284 ? -45.766 31.567 33.092 1.00 26.00 284 GLY A CA 1
ATOM 2291 C C . GLY A 1 284 ? -46.596 30.809 34.148 1.00 26.00 284 GLY A C 1
ATOM 2292 O O . GLY A 1 284 ? -47.302 29.881 33.801 1.00 26.00 284 GLY A O 1
ATOM 2293 N N . THR A 1 285 ? -46.626 31.112 35.455 1.00 24.75 285 THR A N 1
ATOM 2294 C CA . THR A 1 285 ? -46.322 32.311 36.274 1.00 24.75 285 THR A CA 1
ATOM 2295 C C . THR A 1 285 ? -46.433 31.958 37.782 1.00 24.75 285 THR A C 1
ATOM 2297 O O . THR A 1 285 ? -47.215 31.070 38.111 1.00 24.75 285 THR A O 1
ATOM 2300 N N . GLY A 1 286 ? -45.781 32.725 38.679 1.00 26.02 286 GLY A N 1
ATOM 2301 C CA . GLY A 1 286 ? -46.123 32.880 40.122 1.00 26.02 286 GLY A CA 1
ATOM 2302 C C . GLY A 1 286 ? -45.176 32.162 41.105 1.00 26.02 286 GLY A C 1
ATOM 2303 O O . GLY A 1 286 ? -45.184 30.944 41.179 1.00 26.02 286 GLY A O 1
ATOM 2304 N N . GLU A 1 287 ? -44.168 32.816 41.695 1.00 24.66 287 GLU A N 1
ATOM 2305 C CA . GLU A 1 287 ? -44.142 33.673 42.909 1.00 24.66 287 GLU A CA 1
ATOM 2306 C C . GLU A 1 287 ? -44.047 32.955 44.284 1.00 24.66 287 GLU A C 1
ATOM 2308 O O . GLU A 1 287 ? -44.935 32.218 44.691 1.00 24.66 287 GLU A O 1
ATOM 2313 N N . ALA A 1 288 ? -42.993 33.357 45.023 1.00 27.16 288 ALA A N 1
ATOM 2314 C CA . ALA A 1 288 ? -42.883 33.589 46.477 1.00 27.16 288 ALA A CA 1
ATOM 2315 C C . ALA A 1 288 ? -42.364 32.501 47.470 1.00 27.16 288 ALA A C 1
ATOM 2317 O O . ALA A 1 288 ? -43.118 31.684 47.980 1.00 27.16 288 ALA A O 1
ATOM 2318 N N . LYS A 1 289 ? -41.108 32.744 47.912 1.00 26.25 289 LYS A N 1
ATOM 2319 C CA . LYS A 1 289 ? -40.641 33.080 49.294 1.00 26.25 289 LYS A CA 1
ATOM 2320 C C . LYS A 1 289 ? -40.125 32.016 50.305 1.00 26.25 289 LYS A C 1
ATOM 2322 O O . LYS A 1 289 ? -40.751 30.994 50.536 1.00 26.25 289 LYS A O 1
ATOM 2327 N N . HIS A 1 290 ? -39.079 32.488 51.026 1.00 25.19 290 HIS A N 1
ATOM 2328 C CA . HIS A 1 290 ? -38.465 32.102 52.327 1.00 25.19 290 HIS A CA 1
ATOM 2329 C C . HIS A 1 290 ? -37.615 30.813 52.396 1.00 25.19 290 HIS A C 1
ATOM 2331 O O . HIS A 1 290 ? -38.016 29.802 51.846 1.00 25.19 290 HIS A O 1
ATOM 2337 N N . GLU A 1 291 ? -36.502 30.686 53.138 1.00 25.77 291 GLU A N 1
ATOM 2338 C CA . GLU A 1 291 ? -35.449 31.546 53.739 1.00 25.77 291 GLU A CA 1
ATOM 2339 C C . GLU A 1 291 ? -34.455 30.594 54.472 1.00 25.77 291 GLU A C 1
ATOM 2341 O O . GLU A 1 291 ? -34.913 29.586 54.996 1.00 25.77 291 GLU A O 1
ATOM 2346 N N . HIS A 1 292 ? -33.165 30.977 54.592 1.00 25.28 292 HIS A N 1
ATOM 2347 C CA . HIS A 1 292 ? -32.155 30.534 55.604 1.00 25.28 292 HIS A CA 1
ATOM 2348 C C . HIS A 1 292 ? -31.697 29.037 55.579 1.00 25.28 292 HIS A C 1
ATOM 2350 O O . HIS A 1 292 ? -32.507 28.143 55.433 1.00 25.28 292 HIS A O 1
ATOM 2356 N N . GLU A 1 293 ? -30.425 28.613 55.668 1.00 27.52 293 GLU A N 1
ATOM 2357 C CA . GLU A 1 293 ? -29.215 29.102 56.350 1.00 27.52 293 GLU A CA 1
ATOM 2358 C C . GLU A 1 293 ? -27.901 28.695 55.641 1.00 27.52 293 GLU A C 1
ATOM 2360 O O . GLU A 1 293 ? -27.846 27.820 54.781 1.00 27.52 293 GLU A O 1
ATOM 2365 N N . ARG A 1 294 ? -26.834 29.377 56.068 1.00 24.78 294 ARG A N 1
ATOM 2366 C CA . ARG A 1 294 ? -25.419 29.285 55.688 1.00 24.78 294 ARG A CA 1
ATOM 2367 C C . ARG A 1 294 ? -24.773 27.937 56.047 1.00 24.78 294 ARG A C 1
ATOM 2369 O O . ARG A 1 294 ? -24.996 27.441 57.142 1.00 24.78 294 ARG A O 1
ATOM 2376 N N . ASN A 1 295 ? -23.845 27.473 55.208 1.00 25.41 295 ASN A N 1
ATOM 2377 C CA . ASN A 1 295 ? -22.495 27.082 55.634 1.00 25.41 295 ASN A CA 1
ATOM 2378 C C . ASN A 1 295 ? -21.516 27.247 54.462 1.00 25.41 295 ASN A C 1
ATOM 2380 O O . ASN A 1 295 ? -21.856 26.983 53.310 1.00 25.41 295 ASN A O 1
ATOM 2384 N N . VAL A 1 296 ? -20.346 27.784 54.793 1.00 27.91 296 VAL A N 1
ATOM 2385 C CA . VAL A 1 296 ? -19.209 28.119 53.927 1.00 27.91 296 VAL A CA 1
ATOM 2386 C C . VAL A 1 296 ? -18.132 27.037 54.130 1.00 27.91 296 VAL A C 1
ATOM 2388 O O . VAL A 1 296 ? -18.147 26.391 55.178 1.00 27.91 296 VAL A O 1
ATOM 2391 N N . ASP A 1 297 ? -17.237 26.902 53.141 1.00 27.78 297 ASP A N 1
ATOM 2392 C CA . ASP A 1 297 ? -16.009 26.074 53.080 1.00 27.78 297 ASP A CA 1
ATOM 2393 C C . ASP A 1 297 ? -16.262 24.595 52.671 1.00 27.78 297 ASP A C 1
ATOM 2395 O O . ASP A 1 297 ? -17.138 23.936 53.217 1.00 27.78 297 ASP A O 1
ATOM 2399 N N . ASP A 1 298 ? -15.629 23.964 51.672 1.00 27.75 298 ASP A N 1
ATOM 2400 C CA . ASP A 1 298 ? -14.373 24.195 50.948 1.00 27.75 298 ASP A CA 1
ATOM 2401 C C . ASP A 1 298 ? -14.409 23.539 49.540 1.00 27.75 298 ASP A C 1
ATOM 2403 O O . ASP A 1 298 ? -15.026 22.496 49.323 1.00 27.75 298 ASP A O 1
ATOM 2407 N N . ASP A 1 299 ? -13.731 24.200 48.601 1.00 31.33 299 ASP A N 1
ATOM 2408 C CA . ASP A 1 299 ? -12.878 23.683 47.514 1.00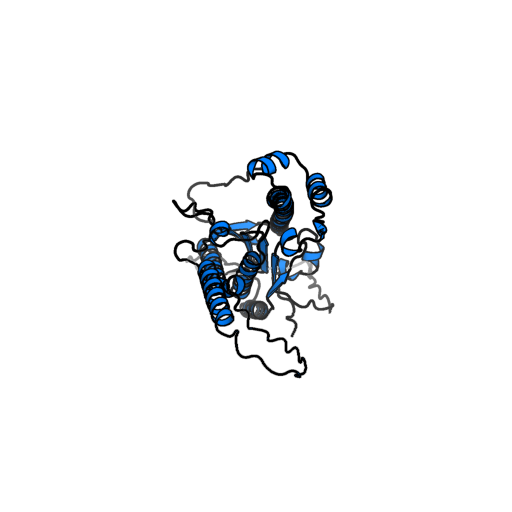 31.33 299 ASP A CA 1
ATOM 2409 C C . ASP A 1 299 ? -12.881 22.163 47.184 1.00 31.33 299 ASP A C 1
ATOM 2411 O O . ASP A 1 299 ? -12.338 21.351 47.925 1.00 31.33 299 ASP A O 1
ATOM 2415 N N . ASP A 1 300 ? -13.397 21.788 46.004 1.00 27.14 300 ASP A N 1
ATOM 2416 C CA . ASP A 1 300 ? -12.664 20.962 45.019 1.00 27.14 300 ASP A CA 1
ATOM 2417 C C . ASP A 1 300 ? -13.412 20.989 43.674 1.00 27.14 300 ASP A C 1
ATOM 2419 O O . ASP A 1 300 ? -14.473 20.384 43.470 1.00 27.14 300 ASP A O 1
ATOM 2423 N N . GLY A 1 301 ? -12.860 21.758 42.737 1.00 29.19 301 GLY A N 1
ATOM 2424 C CA . GLY A 1 301 ? -13.348 21.892 41.374 1.00 29.19 301 GLY A CA 1
ATOM 2425 C C . GLY A 1 301 ? -13.183 20.594 40.589 1.00 29.19 301 GLY A C 1
ATOM 2426 O O . GLY A 1 301 ? -12.223 20.428 39.837 1.00 29.19 301 GLY A O 1
ATOM 2427 N N . SER A 1 302 ? -14.168 19.696 40.683 1.00 30.42 302 SER A N 1
ATOM 2428 C CA . SER A 1 302 ? -14.233 18.530 39.804 1.00 30.42 302 SER A CA 1
ATOM 2429 C C . SER A 1 302 ? -14.487 18.989 38.361 1.00 30.42 302 SER A C 1
ATOM 2431 O O . SER A 1 302 ? -15.592 19.360 37.958 1.00 30.42 302 SER A O 1
ATOM 2433 N N . SER A 1 303 ? -13.411 19.014 37.576 1.00 31.03 303 SER A N 1
ATOM 2434 C CA . SER A 1 303 ? -13.445 19.189 36.130 1.00 31.03 303 SER A CA 1
ATOM 2435 C C . SER A 1 303 ? -14.330 18.095 35.533 1.00 31.03 303 SER A C 1
ATOM 2437 O O . SER A 1 303 ? -13.987 16.910 35.547 1.00 31.03 303 SER A O 1
ATOM 2439 N N . ALA A 1 304 ? -15.506 18.496 35.052 1.00 30.95 304 ALA A N 1
ATOM 2440 C CA . ALA A 1 304 ? -16.468 17.623 34.406 1.00 30.95 304 ALA A CA 1
ATOM 2441 C C . ALA A 1 304 ? -15.851 17.024 33.132 1.00 30.95 304 ALA A C 1
ATOM 2443 O O . ALA A 1 304 ? -15.865 17.622 32.057 1.00 30.95 304 ALA A O 1
ATOM 2444 N N . VAL A 1 305 ? -15.303 15.816 33.257 1.00 36.09 305 VAL A N 1
ATOM 2445 C CA . VAL A 1 305 ? -14.944 14.981 32.112 1.00 36.09 305 VAL A CA 1
ATOM 2446 C C . VAL A 1 305 ? -16.235 14.716 31.324 1.00 36.09 305 VAL A C 1
ATOM 2448 O O . VAL A 1 305 ? -17.206 14.234 31.918 1.00 36.09 305 VAL A O 1
ATOM 2451 N N . PRO A 1 306 ? -16.294 14.993 30.007 1.00 38.78 306 PRO A N 1
ATOM 2452 C CA . PRO A 1 306 ? -17.477 14.684 29.217 1.00 38.78 306 PRO A CA 1
ATOM 2453 C C . PRO A 1 306 ? -17.768 13.185 29.317 1.00 38.78 306 PRO A C 1
ATOM 2455 O O . PRO A 1 306 ? -16.899 12.353 29.036 1.00 38.78 306 PRO A O 1
ATOM 2458 N N . LYS A 1 307 ? -18.986 12.826 29.741 1.00 34.53 307 LYS A N 1
ATOM 2459 C CA . LYS A 1 307 ? -19.436 11.429 29.765 1.00 34.53 307 LYS A CA 1
ATOM 2460 C C . LYS A 1 307 ? -19.255 10.839 28.355 1.00 34.53 307 LYS A C 1
ATOM 2462 O O . LYS A 1 307 ? -19.639 11.490 27.383 1.00 34.53 307 LYS A O 1
ATOM 2467 N N . PRO A 1 308 ? -18.685 9.629 28.200 1.00 46.94 308 PRO A N 1
ATOM 2468 C CA . PRO A 1 308 ? -18.557 9.021 26.883 1.00 46.94 308 PRO A CA 1
ATOM 2469 C C . PRO A 1 308 ? -19.953 8.831 26.282 1.00 46.94 308 PRO A C 1
ATOM 2471 O O . PRO A 1 308 ? -20.829 8.260 26.928 1.00 46.94 308 PRO A O 1
ATOM 2474 N N . ALA A 1 309 ? -20.142 9.278 25.037 1.00 60.06 309 ALA A N 1
ATOM 2475 C CA . ALA A 1 309 ? -21.414 9.255 24.299 1.00 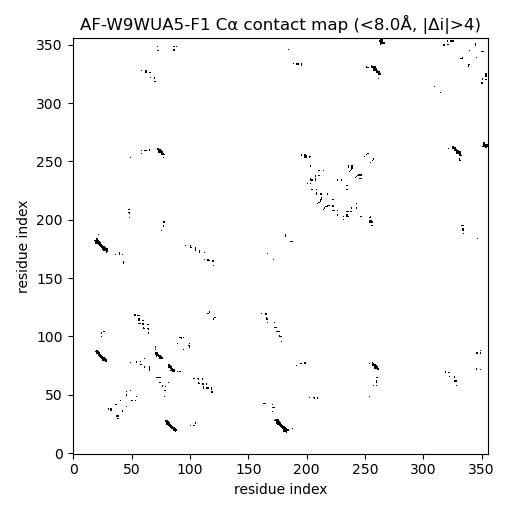60.06 309 ALA A CA 1
ATOM 2476 C C . ALA A 1 309 ? -22.010 7.844 24.069 1.00 60.06 309 ALA A C 1
ATOM 2478 O O . ALA A 1 309 ? -23.016 7.689 23.386 1.00 60.06 309 ALA A O 1
ATOM 2479 N N . VAL A 1 310 ? -21.371 6.794 24.593 1.00 66.81 310 VAL A N 1
ATOM 2480 C CA . VAL A 1 310 ? -21.735 5.388 24.420 1.00 66.81 310 VAL A CA 1
ATOM 2481 C C . VAL A 1 310 ? -21.437 4.645 25.723 1.00 66.81 310 VAL A C 1
ATOM 2483 O O . VAL A 1 310 ? -20.360 4.810 26.302 1.00 66.81 310 VAL A O 1
ATOM 2486 N N . SER A 1 311 ? -22.363 3.799 26.189 1.00 78.81 311 SER A N 1
ATOM 2487 C CA . SER A 1 311 ? -22.156 3.041 27.431 1.00 78.81 311 SER A CA 1
ATOM 2488 C C . SER A 1 311 ? -20.971 2.070 27.305 1.00 78.81 311 SER A C 1
ATOM 2490 O O . SER A 1 311 ? -20.695 1.547 26.221 1.00 78.81 311 SER A O 1
ATOM 2492 N N . LYS A 1 312 ? -20.273 1.773 28.414 1.00 78.94 312 LYS A N 1
ATOM 2493 C CA . LYS A 1 312 ? -19.149 0.807 28.426 1.00 78.94 312 LYS A CA 1
ATOM 2494 C C . LYS A 1 312 ? -19.551 -0.542 27.811 1.00 78.94 312 LYS A C 1
ATOM 2496 O O . LYS A 1 312 ? -18.799 -1.113 27.023 1.00 78.94 312 LYS A O 1
ATOM 2501 N N . THR A 1 313 ? -20.770 -0.995 28.099 1.00 79.44 313 THR A N 1
ATOM 2502 C CA . THR A 1 313 ? -21.356 -2.228 27.558 1.00 79.44 313 THR A CA 1
ATOM 2503 C C . THR A 1 313 ? -21.540 -2.159 26.040 1.00 79.44 313 THR A C 1
ATOM 2505 O O . THR A 1 313 ? -21.198 -3.100 25.322 1.00 79.44 313 THR A O 1
ATOM 2508 N N . GLN A 1 314 ? -22.036 -1.033 25.521 1.00 79.06 314 GLN A N 1
ATOM 2509 C CA . GLN A 1 314 ? -22.206 -0.819 24.081 1.00 79.06 314 GLN A CA 1
ATOM 2510 C C . GLN A 1 314 ? -20.854 -0.730 23.356 1.00 79.06 314 GLN A C 1
ATOM 2512 O O . GLN A 1 314 ? -20.685 -1.339 22.298 1.00 79.06 314 GLN A O 1
ATOM 2517 N N . ALA A 1 315 ? -19.865 -0.046 23.938 1.00 78.56 315 ALA A N 1
ATOM 2518 C CA . ALA A 1 315 ? -18.509 0.031 23.397 1.00 78.56 315 ALA A CA 1
ATOM 2519 C C . ALA A 1 315 ? -17.847 -1.355 23.310 1.00 78.56 315 ALA A C 1
ATOM 2521 O O . ALA A 1 315 ? -17.234 -1.698 22.295 1.00 78.56 315 ALA A O 1
ATOM 2522 N N . GLU A 1 316 ? -18.026 -2.194 24.333 1.00 81.94 316 GLU A N 1
ATOM 2523 C CA . GLU A 1 316 ? -17.516 -3.563 24.318 1.00 81.94 316 GLU A CA 1
ATOM 2524 C C . GLU A 1 316 ? -18.228 -4.437 23.276 1.00 81.94 316 GLU A C 1
ATOM 2526 O O . GLU A 1 316 ? -17.566 -5.198 22.563 1.00 81.94 316 GLU A O 1
ATOM 2531 N N . LYS A 1 317 ? -19.555 -4.295 23.131 1.00 84.06 317 LYS A N 1
ATOM 2532 C CA . LYS A 1 317 ? -20.337 -4.984 22.093 1.00 84.06 317 LYS A CA 1
ATOM 2533 C C . LYS A 1 317 ? -19.844 -4.613 20.694 1.00 84.06 317 LYS A C 1
ATOM 2535 O O . LYS A 1 317 ? -19.562 -5.507 19.898 1.00 84.06 317 LYS A O 1
ATOM 2540 N N . MET A 1 318 ? -19.656 -3.321 20.414 1.00 82.81 318 MET A N 1
ATOM 2541 C CA . MET A 1 318 ? -19.094 -2.862 19.139 1.00 82.81 318 MET A CA 1
ATOM 2542 C C . MET A 1 318 ? -17.685 -3.413 18.917 1.00 82.81 318 MET A C 1
ATOM 2544 O O . MET A 1 318 ? -17.389 -3.913 17.837 1.00 82.81 318 MET A O 1
ATOM 2548 N N . ARG A 1 319 ? -16.819 -3.404 19.939 1.00 82.62 319 ARG A N 1
ATOM 2549 C CA . ARG A 1 319 ? -15.469 -3.980 19.845 1.00 82.62 319 ARG A CA 1
ATOM 2550 C C . ARG A 1 319 ? -15.503 -5.472 19.504 1.00 82.62 319 ARG A C 1
ATOM 2552 O O . ARG A 1 319 ? -14.715 -5.917 18.672 1.00 82.62 319 ARG A O 1
ATOM 2559 N N . LYS A 1 320 ? -16.404 -6.244 20.124 1.00 84.00 320 LYS A N 1
ATOM 2560 C CA . LYS A 1 320 ? -16.609 -7.671 19.819 1.00 84.00 320 LYS A CA 1
ATOM 2561 C C . LYS A 1 320 ? -17.107 -7.867 18.384 1.00 84.00 320 LYS A C 1
ATOM 2563 O O . LYS A 1 320 ? -16.561 -8.713 17.687 1.00 84.00 320 LYS A O 1
ATOM 2568 N N . ALA A 1 321 ? -18.060 -7.055 17.925 1.00 83.25 321 ALA A N 1
ATOM 2569 C CA . ALA A 1 321 ? -18.549 -7.097 16.545 1.00 83.25 321 ALA A CA 1
ATOM 2570 C C . ALA A 1 321 ? -17.430 -6.809 15.529 1.00 83.25 321 ALA A C 1
ATOM 2572 O O . ALA A 1 321 ? -17.229 -7.588 14.602 1.00 83.25 321 ALA A O 1
ATOM 2573 N N . ARG A 1 322 ? -16.615 -5.768 15.757 1.00 84.62 322 ARG A N 1
ATOM 2574 C CA . ARG A 1 322 ? -15.456 -5.461 14.899 1.00 84.62 322 ARG A CA 1
ATOM 2575 C C . ARG A 1 322 ? -14.442 -6.602 14.861 1.00 84.62 322 ARG A C 1
ATOM 2577 O O . ARG A 1 322 ? -13.888 -6.865 13.805 1.00 84.62 322 ARG A O 1
ATOM 2584 N N . LYS A 1 323 ? -14.200 -7.283 15.988 1.00 83.38 323 LYS A N 1
ATOM 2585 C CA . LYS A 1 323 ? -13.292 -8.443 16.046 1.00 83.38 323 LYS A CA 1
ATOM 2586 C C . LYS A 1 323 ? -13.803 -9.643 15.247 1.00 83.38 323 LYS A C 1
ATOM 2588 O O . LYS A 1 323 ? -12.985 -10.350 14.676 1.00 83.38 323 LYS A O 1
ATOM 2593 N N . LYS A 1 324 ? -15.120 -9.867 15.226 1.00 84.69 324 LYS A N 1
ATOM 2594 C CA . LYS A 1 324 ? -15.750 -10.959 14.469 1.00 84.69 324 LYS A CA 1
ATOM 2595 C C . LYS A 1 324 ? -15.843 -10.672 12.970 1.00 84.69 324 LYS A C 1
ATOM 2597 O O . LYS A 1 324 ? -15.882 -11.609 12.186 1.00 84.69 324 LYS A O 1
ATOM 2602 N N . ALA A 1 325 ? -15.885 -9.399 12.580 1.00 87.12 325 ALA A N 1
ATOM 2603 C CA . ALA A 1 325 ? -16.020 -9.009 11.184 1.00 87.12 325 ALA A CA 1
ATOM 2604 C C . ALA A 1 325 ? -14.842 -9.488 10.331 1.00 87.12 325 ALA A C 1
ATOM 2606 O O . ALA A 1 325 ? -13.675 -9.298 10.700 1.00 87.12 325 ALA A O 1
ATOM 2607 N N . GLN A 1 326 ? -15.168 -10.041 9.163 1.00 90.75 326 GLN A N 1
ATOM 2608 C CA . GLN A 1 326 ? -14.188 -10.485 8.184 1.00 90.75 326 GLN A CA 1
ATOM 2609 C C . GLN A 1 326 ? -13.369 -9.292 7.679 1.00 90.75 326 GLN A C 1
ATOM 2611 O O . GLN A 1 326 ? -13.917 -8.263 7.272 1.00 90.75 326 GLN A O 1
ATOM 2616 N N . VAL A 1 327 ? -12.043 -9.434 7.709 1.00 94.75 327 VAL A N 1
ATOM 2617 C CA . VAL A 1 327 ? -11.125 -8.485 7.074 1.00 94.75 327 VAL A CA 1
ATOM 2618 C C . VAL A 1 327 ? -10.893 -8.948 5.645 1.00 94.75 327 VAL A C 1
ATOM 2620 O O . VAL A 1 327 ? -10.471 -10.081 5.424 1.00 94.75 327 VAL A O 1
ATOM 2623 N N . VAL A 1 328 ? -11.156 -8.071 4.685 1.00 95.25 328 VAL A N 1
ATOM 2624 C CA . VAL A 1 328 ? -10.989 -8.355 3.258 1.00 95.25 328 VAL A CA 1
ATOM 2625 C C . VAL A 1 328 ? -10.002 -7.376 2.636 1.00 95.25 328 VAL A C 1
ATOM 2627 O O . VAL A 1 328 ? -9.904 -6.226 3.065 1.00 95.25 328 VAL A O 1
ATOM 2630 N N . THR A 1 329 ? -9.301 -7.831 1.598 1.00 97.00 329 THR A N 1
ATOM 2631 C CA . THR A 1 329 ? -8.466 -6.983 0.737 1.00 97.00 329 THR A CA 1
ATOM 2632 C C . THR A 1 329 ? -9.170 -6.799 -0.607 1.00 97.00 329 THR A C 1
ATOM 2634 O O . THR A 1 329 ? -9.584 -7.780 -1.221 1.00 97.00 329 THR A O 1
ATOM 2637 N N . LYS A 1 330 ? -9.321 -5.554 -1.066 1.00 96.62 330 LYS A N 1
ATOM 2638 C CA . LYS A 1 330 ? -9.965 -5.181 -2.335 1.00 96.62 330 LYS A CA 1
ATOM 2639 C C . LYS A 1 330 ? -9.070 -4.255 -3.156 1.00 96.62 330 LYS A C 1
ATOM 2641 O O . LYS A 1 330 ? -8.305 -3.479 -2.598 1.00 96.62 330 LYS A O 1
ATOM 2646 N N . HIS A 1 331 ? -9.207 -4.294 -4.478 1.00 97.25 331 HIS A N 1
ATOM 2647 C CA . HIS A 1 331 ? -8.467 -3.436 -5.414 1.00 97.25 331 HIS A CA 1
ATOM 2648 C C . HIS A 1 331 ? -9.460 -2.563 -6.185 1.00 97.25 331 HIS A C 1
ATOM 2650 O O . HIS A 1 331 ? -9.796 -2.830 -7.335 1.00 97.25 331 HIS A O 1
ATOM 2656 N N . VAL A 1 332 ? -10.020 -1.567 -5.501 1.00 96.19 332 VAL A N 1
ATOM 2657 C CA . VAL A 1 332 ? -11.144 -0.756 -5.994 1.00 96.19 332 VAL A CA 1
ATOM 2658 C C . VAL A 1 332 ? -10.805 0.729 -5.973 1.00 96.19 332 VAL A C 1
ATOM 2660 O O . VAL A 1 332 ? -9.896 1.155 -5.262 1.00 96.19 332 VAL A O 1
ATOM 2663 N N . ASP A 1 333 ? -11.534 1.509 -6.766 1.00 96.31 333 ASP A N 1
ATOM 2664 C CA . ASP A 1 333 ? -11.456 2.968 -6.717 1.00 96.31 333 ASP A CA 1
ATOM 2665 C C . ASP A 1 333 ? -12.039 3.471 -5.389 1.00 96.31 333 ASP A C 1
ATOM 2667 O O . ASP A 1 333 ? -13.151 3.095 -5.022 1.00 96.31 333 ASP A O 1
ATOM 2671 N N . ILE A 1 334 ? -11.269 4.280 -4.663 1.00 95.25 334 ILE A N 1
ATOM 2672 C CA . ILE A 1 334 ? -11.666 4.931 -3.405 1.00 95.25 334 ILE A CA 1
ATOM 2673 C C . ILE A 1 334 ? -11.781 6.451 -3.563 1.00 95.25 334 ILE A C 1
ATOM 2675 O O . ILE A 1 334 ? -12.054 7.151 -2.588 1.00 95.25 334 ILE A O 1
ATOM 2679 N N . ILE A 1 335 ? -11.572 6.966 -4.778 1.00 94.75 335 ILE A N 1
ATOM 2680 C CA . ILE A 1 335 ? -11.704 8.387 -5.100 1.00 94.75 335 ILE A CA 1
ATOM 2681 C C . ILE A 1 335 ? -13.192 8.749 -5.189 1.00 94.75 335 ILE A C 1
ATOM 2683 O O . ILE A 1 335 ? -13.644 9.701 -4.549 1.00 94.75 335 ILE A O 1
ATOM 2687 N N . ARG A 1 336 ? -13.974 7.964 -5.941 1.00 93.69 336 ARG A N 1
ATOM 2688 C CA . ARG A 1 336 ? -15.407 8.211 -6.158 1.00 93.69 336 ARG A CA 1
ATOM 2689 C C . ARG A 1 336 ? -16.251 7.947 -4.912 1.00 93.69 336 ARG A C 1
ATOM 2691 O O . ARG A 1 336 ? -15.915 7.120 -4.065 1.00 93.69 336 ARG A O 1
ATOM 2698 N N . ASP A 1 337 ? -17.396 8.626 -4.840 1.00 91.38 337 ASP A N 1
ATOM 2699 C CA . ASP A 1 337 ? -18.338 8.536 -3.716 1.00 91.38 337 ASP A CA 1
ATOM 2700 C C . ASP A 1 337 ? -18.922 7.131 -3.516 1.00 91.38 337 ASP A C 1
ATOM 2702 O O . ASP A 1 337 ? -19.151 6.735 -2.374 1.00 91.38 337 ASP A O 1
ATOM 2706 N N . ASP A 1 338 ? -19.095 6.349 -4.586 1.00 93.00 338 ASP A N 1
ATOM 2707 C CA . ASP A 1 338 ? -19.694 5.007 -4.540 1.00 93.00 338 ASP A CA 1
ATOM 2708 C C . ASP A 1 338 ? -19.038 4.097 -3.497 1.00 93.00 338 ASP A C 1
ATOM 2710 O O . ASP A 1 338 ? -19.726 3.398 -2.747 1.00 93.00 338 ASP A O 1
ATOM 2714 N N . PHE A 1 339 ? -17.705 4.134 -3.400 1.00 93.69 339 PHE A N 1
ATOM 2715 C CA . PHE A 1 339 ? -16.962 3.338 -2.425 1.00 93.69 339 PHE A CA 1
ATOM 2716 C C . PHE A 1 339 ? -17.380 3.652 -0.983 1.00 93.69 339 PHE A C 1
ATOM 2718 O O . PHE A 1 339 ? -17.534 2.734 -0.168 1.00 93.69 339 PHE A O 1
ATOM 2725 N N . TRP A 1 340 ? -17.573 4.940 -0.692 1.00 91.81 340 TRP A N 1
ATOM 2726 C CA . TRP A 1 340 ? -17.875 5.481 0.630 1.00 91.81 340 TRP A CA 1
ATOM 2727 C C . TRP A 1 340 ? -19.349 5.310 0.991 1.00 91.81 340 TRP A C 1
ATOM 2729 O O . TRP A 1 340 ? -19.662 4.892 2.106 1.00 91.81 340 TRP A O 1
ATOM 2739 N N . THR A 1 341 ? -20.249 5.576 0.045 1.00 89.94 341 THR A N 1
ATOM 2740 C CA . THR A 1 341 ? -21.702 5.455 0.230 1.00 89.94 341 THR A CA 1
ATOM 2741 C C . THR A 1 341 ? -22.118 4.009 0.490 1.00 89.94 341 THR A C 1
ATOM 2743 O O . THR A 1 341 ? -22.962 3.753 1.343 1.00 89.94 341 THR A O 1
ATOM 2746 N N . GLN A 1 342 ? -21.462 3.041 -0.158 1.00 89.31 342 GLN A N 1
ATOM 2747 C CA . GLN A 1 342 ? -21.679 1.613 0.103 1.00 89.31 342 GLN A CA 1
ATOM 2748 C C . GLN A 1 342 ? -21.164 1.153 1.480 1.00 89.31 342 GLN A C 1
ATOM 2750 O O . GLN A 1 342 ? -21.425 0.022 1.883 1.00 89.31 342 GLN A O 1
ATOM 2755 N N . ARG A 1 343 ? -20.388 1.982 2.193 1.00 90.75 343 ARG A N 1
ATOM 2756 C CA . ARG A 1 343 ? -19.689 1.609 3.437 1.00 90.75 343 ARG A CA 1
ATOM 2757 C C . ARG A 1 343 ? -19.868 2.671 4.529 1.00 90.75 343 ARG A C 1
ATOM 2759 O O . ARG A 1 343 ? -18.878 3.192 5.055 1.00 90.75 343 ARG A O 1
ATOM 2766 N N . PRO A 1 344 ? -21.113 2.976 4.941 1.00 88.75 344 PRO A N 1
ATOM 2767 C CA . PRO A 1 344 ? -21.399 4.043 5.904 1.00 88.75 344 PRO A CA 1
ATOM 2768 C C . PRO A 1 344 ? -20.739 3.820 7.277 1.00 88.75 344 PRO A C 1
ATOM 2770 O O . PRO A 1 344 ? -20.451 4.784 7.991 1.00 88.75 344 PRO A O 1
ATOM 2773 N N . TRP A 1 345 ? -20.432 2.567 7.639 1.00 88.06 345 TRP A N 1
ATOM 2774 C CA . TRP A 1 345 ? -19.723 2.220 8.878 1.00 88.06 345 TRP A CA 1
ATOM 2775 C C . TRP A 1 345 ? -18.305 2.791 8.963 1.00 88.06 345 TRP A C 1
ATOM 2777 O O . TRP A 1 345 ? -17.804 2.979 10.071 1.00 88.06 345 TRP A O 1
ATOM 2787 N N . LEU A 1 346 ? -17.655 3.095 7.832 1.00 88.69 346 LEU A N 1
ATOM 2788 C CA . LEU A 1 346 ? -16.332 3.725 7.836 1.00 88.69 346 LEU A CA 1
ATOM 2789 C C . LEU A 1 346 ? -16.395 5.122 8.465 1.00 88.69 346 LEU A C 1
ATOM 2791 O O . LEU A 1 346 ? -15.512 5.490 9.234 1.00 88.69 346 LEU A O 1
ATOM 2795 N N . ARG A 1 347 ? -17.468 5.874 8.188 1.00 87.69 347 ARG A N 1
ATOM 2796 C CA . ARG A 1 347 ? -17.678 7.214 8.748 1.00 87.69 347 ARG A CA 1
ATOM 2797 C C . ARG A 1 347 ? -18.314 7.174 10.134 1.00 87.69 347 ARG A C 1
ATOM 2799 O O . ARG A 1 347 ? -17.928 7.953 10.999 1.00 87.69 347 ARG A O 1
ATOM 2806 N N . SER A 1 348 ? -19.314 6.317 10.339 1.00 84.75 348 SER A N 1
ATOM 2807 C CA . SER A 1 348 ? -20.060 6.277 11.605 1.00 84.75 348 SER A CA 1
ATOM 2808 C C . SER A 1 348 ? -19.305 5.557 12.726 1.00 84.75 348 SER A C 1
ATOM 2810 O O . SER A 1 348 ? -19.611 5.751 13.903 1.00 84.75 348 SER A O 1
ATOM 2812 N N . GLY A 1 349 ? -18.372 4.666 12.372 1.00 80.31 349 GLY A N 1
ATOM 2813 C CA . GLY A 1 349 ? -17.686 3.769 13.299 1.00 80.31 349 GLY A CA 1
ATOM 2814 C C . GLY A 1 349 ? -18.590 2.697 13.909 1.00 80.31 349 GLY A C 1
ATOM 2815 O O . GLY A 1 349 ? -18.108 1.874 14.693 1.00 80.31 349 GLY A O 1
ATOM 2816 N N . LYS A 1 350 ? -19.884 2.682 13.577 1.00 80.69 350 LYS A N 1
ATOM 2817 C CA . LYS A 1 350 ? -20.846 1.691 14.058 1.00 80.69 350 LYS A CA 1
ATOM 2818 C C . LYS A 1 350 ? -20.755 0.454 13.151 1.00 80.69 350 LYS A C 1
ATOM 2820 O O . LYS A 1 350 ? -21.003 0.586 11.953 1.00 80.69 350 LYS A O 1
ATOM 2825 N N . PRO A 1 351 ? -20.363 -0.721 13.682 1.00 77.38 351 PRO A N 1
ATOM 2826 C CA . PRO A 1 351 ? -20.348 -1.968 12.917 1.00 77.38 351 PRO A CA 1
ATOM 2827 C C . PRO A 1 351 ? -21.743 -2.281 12.366 1.00 77.38 351 PRO A C 1
ATOM 2829 O O . PRO A 1 351 ? -22.722 -2.115 13.096 1.00 77.38 351 PRO A O 1
ATOM 2832 N N . GLY A 1 352 ? -21.828 -2.738 11.115 1.00 69.44 352 GLY A N 1
ATOM 2833 C CA . GLY A 1 352 ? -23.046 -3.373 10.600 1.00 69.44 352 GLY A CA 1
ATOM 2834 C C . GLY A 1 352 ? -23.186 -4.811 11.117 1.00 69.44 352 GLY A C 1
ATOM 2835 O O . GLY A 1 352 ? -22.428 -5.238 11.994 1.00 69.44 352 GLY A O 1
ATOM 2836 N N . GLU A 1 353 ? -24.130 -5.579 10.573 1.00 65.19 353 GLU A N 1
ATOM 2837 C CA . GLU A 1 353 ? -24.234 -7.009 10.890 1.00 65.19 353 GLU A CA 1
ATOM 2838 C C . GLU A 1 353 ? -23.069 -7.772 10.245 1.00 65.19 353 GLU A C 1
ATOM 2840 O O . GLU A 1 353 ? -22.639 -7.463 9.136 1.00 65.19 353 GLU A O 1
ATOM 2845 N N . THR A 1 354 ? -22.490 -8.741 10.949 1.00 57.22 354 THR A N 1
ATOM 2846 C CA . THR A 1 354 ? -21.497 -9.649 10.360 1.00 57.22 354 THR A CA 1
ATOM 2847 C C . THR A 1 354 ? -22.262 -10.747 9.638 1.00 57.22 354 THR A C 1
ATOM 2849 O O . THR A 1 354 ? -23.088 -11.386 10.283 1.00 57.22 354 THR A O 1
ATOM 2852 N N . GLY A 1 355 ? -22.024 -10.941 8.338 1.00 51.72 355 GLY A N 1
ATOM 2853 C CA . GLY A 1 355 ? -22.599 -12.079 7.617 1.00 51.72 355 GLY A CA 1
ATOM 2854 C C . GLY A 1 355 ? -22.172 -13.371 8.305 1.00 51.72 355 GLY A C 1
ATOM 2855 O O . GLY A 1 355 ? -20.988 -13.506 8.624 1.00 51.72 355 GLY A O 1
ATOM 2856 N N . GLU A 1 356 ? -23.144 -14.224 8.626 1.00 36.19 356 GLU A N 1
ATOM 2857 C CA . GLU A 1 356 ? -22.901 -15.568 9.166 1.00 36.19 356 GLU A CA 1
ATOM 2858 C C . GLU A 1 356 ? -22.195 -16.466 8.151 1.00 36.19 356 GLU A C 1
ATOM 2860 O O . GLU A 1 356 ? -22.518 -16.365 6.941 1.00 36.19 356 GLU A O 1
#

Organism: NCBI:txid1182543

pLDDT: mean 73.11, std 25.48, range [20.47, 97.62]

Nearest PDB structures (foldseek):
  3wbz-assembly1_D  TM=9.310E-01  e=2.289E-26  Candida albicans SC5314
  3wbz-assembly2_H  TM=9.402E-01  e=4.241E-26  Candida albicans SC5314
  3wbz-assembly2_F  TM=9.596E-01  e=1.540E-25  Candida albicans SC5314
  3wc0-assembly10_L  TM=9.596E-01  e=1.091E-23  Candida albicans SC5314
  3wbz-assembly2_G  TM=9.505E-01  e=2.392E-23  Candida albicans SC5314